Protein AF-A0A6P6I5A4-F1 (afdb_monomer_lite)

pLDDT: mean 74.89, std 19.3, range [28.0, 97.75]

Organism: Puma concolor (NCBI:txid9696)

Foldseek 3Di:
DLCVVVVHDDDDDDQDADCPQLLNVQCVQCDPQASHDAPDPSLVVVQVCVADFAFQEKDFDPVVVVCVPVPDPVPQPDLFWDADWMWTAGSNRDTDIDGDAADDQPDDDDPPQDQSRDADGLLVLQLVCLVCNLLVVRHRPRHADYDDPCVRRYQVNYPDVVSNVPPDDDDDGHDDDDDDAQSSLVSLVVCLDPVNPQLVSSCVSCVVHPPPVSHDPVVSVVVNVVSVVVNVVLVVCCVVPNCPVSHHDDPDDDPDDDPPDDDDDD

Secondary structure (DSSP, 8-state):
-HHHHTT----SPPP---TT-HHHHHHHT-BTTBSS-TT-HHHHHHHHHHHHSPEEEEEE-HHHHTTTT---TTT---TT-----EEEEETTS-EEEE----S-TT-PPPTTS-TTTSPP-HHHHHHHHHHHHHTT---SPP-------HIIIIITT---HHHHHT---------------HHHHHHHHHTTSGGG-HHHHHHHHHTTSTT-S-S-HHHHHHHHHHHHHHHHHHHHHHHHH-HHHHS-PPP---------------

InterPro domains:
  IPR009581 FAM20, C-terminal [PF06702] (180-247)
  IPR024869 FAM20 [PTHR12450] (11-173)

Radius of gyration: 22.35 Å; chains: 1; bounding box: 65×40×61 Å

Sequence (266 aa):
MYQEQLNLTSLDAPLQLQLDASWIQFHLGISRHGLYPRSSPVVRQLLQDMRRSPTISADYSQDEKALLGACDCTQIVKPSGVHLKLVLRFSDFGKAMFKPMRQQRHEETPADFFYFIDFQRHNAEIAAFHLDRILDFRRVPPTVGRLVNVTKEILEVTKNEILQSVFFVSPGGVLAGAGIKKKTLSHLQLLAQGDYRLSDVMRESLLEDELSPVLTEPHLLALDRRLQIILQTVKGCVEAHGEQSVIASDPAGESAPDSGRANPTS

Structure (mmCIF, N/CA/C/O backbone):
data_AF-A0A6P6I5A4-F1
#
_entry.id   AF-A0A6P6I5A4-F1
#
loop_
_atom_site.group_PDB
_atom_site.id
_atom_site.type_symbol
_atom_site.label_atom_id
_atom_site.label_alt_id
_atom_site.label_comp_id
_atom_site.label_asym_id
_atom_site.label_entity_id
_atom_site.label_seq_id
_atom_site.pdbx_PDB_ins_code
_atom_site.Cartn_x
_atom_site.Cartn_y
_atom_site.Cartn_z
_atom_site.occupancy
_atom_site.B_iso_or_equiv
_atom_site.auth_seq_id
_atom_site.auth_comp_id
_atom_site.auth_asym_id
_atom_site.auth_atom_id
_atom_site.pdbx_PDB_model_num
ATOM 1 N N . MET A 1 1 ? 13.478 4.614 -31.633 1.00 63.84 1 MET A N 1
ATOM 2 C CA . MET A 1 1 ? 14.268 5.752 -31.115 1.00 63.84 1 MET A CA 1
ATOM 3 C C . MET A 1 1 ? 15.254 5.327 -30.025 1.00 63.84 1 MET A C 1
ATOM 5 O O . MET A 1 1 ? 16.385 5.027 -30.361 1.00 63.84 1 MET A O 1
ATOM 9 N N . TYR A 1 2 ? 14.874 5.239 -28.739 1.00 65.12 2 TYR A N 1
ATOM 10 C CA . TYR A 1 2 ? 15.861 5.051 -27.648 1.00 65.12 2 TYR A CA 1
ATOM 11 C C . TYR A 1 2 ? 16.710 3.766 -27.742 1.00 65.12 2 TYR A C 1
ATOM 13 O O . TYR A 1 2 ? 17.891 3.793 -27.422 1.00 65.12 2 TYR A O 1
ATOM 21 N N . GLN A 1 3 ? 16.140 2.651 -28.216 1.00 69.19 3 GLN A N 1
ATOM 22 C CA . GLN A 1 3 ? 16.918 1.431 -28.474 1.00 69.19 3 GLN A CA 1
ATOM 23 C C . GLN A 1 3 ? 17.957 1.644 -29.589 1.00 69.19 3 GLN A C 1
ATOM 25 O O . GLN A 1 3 ? 19.117 1.301 -29.385 1.00 69.19 3 GLN A O 1
ATOM 30 N N . GLU A 1 4 ? 17.598 2.307 -30.699 1.00 68.56 4 GLU A N 1
ATOM 31 C CA . GLU A 1 4 ? 18.564 2.676 -31.750 1.00 68.56 4 GLU A CA 1
ATOM 32 C C . GLU A 1 4 ? 19.681 3.589 -31.213 1.00 68.56 4 GLU A C 1
ATOM 34 O O . GLU A 1 4 ? 20.841 3.392 -31.553 1.00 68.56 4 GLU A O 1
ATOM 39 N N . GLN A 1 5 ? 19.359 4.546 -30.332 1.00 68.94 5 GLN A N 1
ATOM 40 C CA . GLN A 1 5 ? 20.348 5.451 -29.719 1.00 68.94 5 GLN A CA 1
ATOM 41 C C . GLN A 1 5 ? 21.377 4.719 -28.837 1.00 68.94 5 GLN A C 1
ATOM 43 O O . GLN A 1 5 ? 22.490 5.211 -28.674 1.00 68.94 5 GLN A O 1
ATOM 48 N N . LEU A 1 6 ? 21.027 3.543 -28.303 1.00 66.00 6 LEU A N 1
ATOM 49 C CA . LEU A 1 6 ? 21.925 2.659 -27.550 1.00 66.00 6 LEU A CA 1
ATOM 50 C C . LEU A 1 6 ? 22.474 1.484 -28.385 1.00 66.00 6 LEU A C 1
ATOM 52 O O . LEU A 1 6 ? 23.088 0.579 -27.826 1.00 66.00 6 LEU A O 1
ATOM 56 N N . ASN A 1 7 ? 22.257 1.469 -29.707 1.00 71.25 7 ASN A N 1
ATOM 57 C CA . ASN A 1 7 ? 22.580 0.350 -30.607 1.00 71.25 7 ASN A CA 1
ATOM 58 C C . ASN A 1 7 ? 21.957 -1.006 -30.192 1.00 71.25 7 ASN A C 1
ATOM 60 O O . ASN A 1 7 ? 22.473 -2.069 -30.538 1.00 71.25 7 ASN A O 1
ATOM 64 N N . LEU A 1 8 ? 20.837 -0.983 -29.462 1.00 69.62 8 LEU A N 1
ATOM 65 C CA . LEU A 1 8 ? 20.090 -2.173 -29.057 1.00 69.62 8 LEU A CA 1
ATOM 66 C C . LEU A 1 8 ? 19.112 -2.595 -30.159 1.00 69.62 8 LEU A C 1
ATOM 68 O O . LEU A 1 8 ? 18.253 -1.818 -30.578 1.00 69.62 8 LEU A O 1
ATOM 72 N N . THR A 1 9 ? 19.199 -3.852 -30.592 1.00 65.50 9 THR A N 1
ATOM 73 C CA . THR A 1 9 ? 18.262 -4.439 -31.556 1.00 65.50 9 THR A CA 1
ATOM 74 C C . THR A 1 9 ? 16.868 -4.554 -30.938 1.00 65.50 9 THR A C 1
ATOM 76 O O . THR A 1 9 ? 16.705 -5.163 -29.881 1.00 65.50 9 THR A O 1
ATOM 79 N N . SER A 1 10 ? 15.845 -4.007 -31.598 1.00 60.75 10 SER A N 1
ATOM 80 C CA . SER A 1 10 ? 14.457 -4.204 -31.170 1.00 60.75 10 SER A CA 1
ATOM 81 C C . SER A 1 10 ? 13.960 -5.566 -31.662 1.00 60.75 10 SER A C 1
ATOM 83 O O . SER A 1 10 ? 13.816 -5.768 -32.867 1.00 60.75 10 SER A O 1
ATOM 85 N N . LEU A 1 11 ? 13.781 -6.513 -30.736 1.00 66.12 11 LEU A N 1
ATOM 86 C CA . LEU A 1 11 ? 13.414 -7.908 -31.024 1.00 66.12 11 LEU A CA 1
ATOM 87 C C . LEU A 1 11 ? 11.944 -8.230 -30.707 1.00 66.12 11 LEU A C 1
ATOM 89 O O . LEU A 1 11 ? 11.388 -9.162 -31.285 1.00 66.12 11 LEU A O 1
ATOM 93 N N . ASP A 1 12 ? 11.320 -7.461 -29.814 1.00 73.25 12 ASP A N 1
ATOM 94 C CA . ASP A 1 12 ? 9.966 -7.710 -29.317 1.00 73.25 12 ASP A CA 1
ATOM 95 C C . ASP A 1 12 ? 8.894 -6.943 -30.105 1.00 73.25 12 ASP A C 1
ATOM 97 O O . ASP A 1 12 ? 9.114 -5.838 -30.608 1.00 73.25 12 ASP A O 1
ATOM 101 N N . ALA A 1 13 ? 7.689 -7.513 -30.169 1.00 75.06 13 ALA A N 1
ATOM 102 C CA . ALA A 1 13 ? 6.536 -6.848 -30.767 1.00 75.06 13 ALA A CA 1
ATOM 103 C C . ALA A 1 13 ? 6.089 -5.622 -29.932 1.00 75.06 13 ALA A C 1
ATOM 105 O O . ALA A 1 13 ? 6.179 -5.652 -28.701 1.00 75.06 13 ALA A O 1
ATOM 106 N N . PRO A 1 14 ? 5.547 -4.554 -30.555 1.00 79.31 14 PRO A N 1
ATOM 107 C CA . PRO A 1 14 ? 5.033 -3.399 -29.823 1.00 79.31 14 PRO A CA 1
ATOM 108 C C . PRO A 1 14 ? 3.932 -3.784 -28.825 1.00 79.31 14 PRO A C 1
ATOM 110 O O . PRO A 1 14 ? 2.894 -4.325 -29.208 1.00 79.31 14 PRO A O 1
ATOM 113 N N . LEU A 1 15 ? 4.149 -3.463 -27.546 1.00 82.38 15 LEU A N 1
ATOM 114 C CA . LEU A 1 15 ? 3.174 -3.684 -26.476 1.00 82.38 15 LEU A CA 1
ATOM 115 C C . LEU A 1 15 ? 1.862 -2.931 -26.763 1.00 82.38 15 LEU A C 1
ATOM 117 O O . LEU A 1 15 ? 1.874 -1.754 -27.127 1.00 82.38 15 LEU A O 1
ATOM 121 N N . GLN A 1 16 ? 0.729 -3.604 -26.556 1.00 85.38 16 GLN A N 1
ATOM 122 C CA . GLN A 1 16 ? -0.616 -3.057 -26.761 1.00 85.38 16 GLN A CA 1
ATOM 123 C C . GLN A 1 16 ? -1.349 -2.882 -25.428 1.00 85.38 16 GLN A C 1
ATOM 125 O O . GLN A 1 16 ? -1.242 -3.729 -24.542 1.00 85.38 16 GLN A O 1
ATOM 130 N N . LEU A 1 17 ? -2.110 -1.794 -25.294 1.00 88.25 17 LEU A N 1
ATOM 131 C CA . LEU A 1 17 ? -2.913 -1.512 -24.104 1.00 88.25 17 LEU A CA 1
ATOM 132 C C . LEU A 1 17 ? -4.142 -2.433 -24.057 1.00 88.25 17 LEU A C 1
ATOM 134 O O . LEU A 1 17 ? -5.051 -2.286 -24.870 1.00 88.25 17 LEU A O 1
ATOM 138 N N . GLN A 1 18 ? -4.177 -3.345 -23.086 1.00 90.31 18 GLN A N 1
ATOM 139 C CA . GLN A 1 18 ? -5.307 -4.247 -22.850 1.00 90.31 18 GLN A CA 1
ATOM 140 C C . GLN A 1 18 ? -6.273 -3.614 -21.838 1.00 90.31 18 GLN A C 1
ATOM 142 O O . GLN A 1 18 ? -5.858 -3.252 -20.740 1.00 90.31 18 GLN A O 1
ATOM 147 N N . LEU A 1 19 ? -7.546 -3.427 -22.208 1.00 91.50 19 LEU A N 1
ATOM 148 C CA . LEU A 1 19 ? -8.531 -2.690 -21.391 1.00 91.50 19 LEU A CA 1
ATOM 149 C C . LEU A 1 19 ? -9.022 -3.465 -20.154 1.00 91.50 19 LEU A C 1
ATOM 151 O O . LEU A 1 19 ? -9.541 -2.869 -19.211 1.00 91.50 19 LEU A O 1
ATOM 155 N N . ASP A 1 20 ? -8.851 -4.781 -20.148 1.00 92.94 20 ASP A N 1
ATOM 156 C CA . ASP A 1 20 ? -9.123 -5.698 -19.040 1.00 92.94 20 ASP A CA 1
ATOM 157 C C . ASP A 1 20 ? -7.977 -5.775 -18.011 1.00 92.94 20 ASP A C 1
ATOM 159 O O . ASP A 1 20 ? -8.159 -6.374 -16.950 1.00 92.94 20 ASP A O 1
ATOM 163 N N . ALA A 1 21 ? -6.835 -5.118 -18.265 1.00 95.75 21 ALA A N 1
ATOM 164 C CA . ALA A 1 21 ? -5.710 -5.057 -17.332 1.00 95.75 21 ALA A CA 1
ATOM 165 C C . ALA A 1 21 ? -6.150 -4.578 -15.935 1.00 95.75 21 ALA A C 1
ATOM 167 O O . ALA A 1 21 ? -6.875 -3.587 -15.780 1.00 95.75 21 ALA A O 1
ATOM 168 N N . SER A 1 22 ? -5.685 -5.271 -14.893 1.00 96.94 22 SER A N 1
ATOM 169 C CA . SER A 1 22 ? -6.210 -5.129 -13.528 1.00 96.94 22 SER A CA 1
ATOM 170 C C . SER A 1 22 ? -6.053 -3.722 -12.944 1.00 96.94 22 SER A C 1
ATOM 172 O O . SER A 1 22 ? -6.908 -3.285 -12.173 1.00 96.94 22 SER A O 1
ATOM 174 N N . TRP A 1 23 ? -5.024 -2.970 -13.348 1.00 97.38 23 TRP A N 1
ATOM 175 C CA . TRP A 1 23 ? -4.833 -1.575 -12.939 1.00 97.38 23 TRP A CA 1
ATOM 176 C C . TRP A 1 23 ? -5.860 -0.619 -13.572 1.00 97.38 23 TRP A C 1
ATOM 178 O O . TRP A 1 23 ? -6.271 0.347 -12.927 1.00 97.38 23 TRP A O 1
ATOM 188 N N . ILE A 1 24 ? -6.326 -0.898 -14.796 1.00 97.19 24 ILE A N 1
ATOM 189 C CA . ILE A 1 24 ? -7.400 -0.138 -15.456 1.00 97.19 24 ILE A CA 1
ATOM 190 C C . ILE A 1 24 ? -8.723 -0.442 -14.759 1.00 97.19 24 ILE A C 1
ATOM 192 O O . ILE A 1 24 ? -9.433 0.476 -14.354 1.00 97.19 24 ILE A O 1
ATOM 196 N N . GLN A 1 25 ? -9.017 -1.725 -14.546 1.00 97.44 25 GLN A N 1
ATOM 197 C CA . GLN A 1 25 ? -10.220 -2.170 -13.841 1.00 97.44 25 GLN A CA 1
ATOM 198 C C . GLN A 1 25 ? -10.263 -1.650 -12.392 1.00 97.44 25 GLN A C 1
ATOM 200 O O . GLN A 1 25 ? -11.325 -1.280 -11.894 1.00 97.44 25 GLN A O 1
ATOM 205 N N . PHE A 1 26 ? -9.107 -1.536 -11.727 1.00 97.75 26 PHE A N 1
ATOM 206 C CA . PHE A 1 26 ? -8.981 -0.869 -10.431 1.00 97.75 26 PHE A CA 1
ATOM 207 C C . PHE A 1 26 ? -9.318 0.624 -10.519 1.00 97.75 26 PHE A C 1
ATOM 209 O O . PHE A 1 26 ? -10.166 1.081 -9.758 1.00 97.75 26 PHE A O 1
ATOM 216 N N . HIS A 1 27 ? -8.729 1.374 -11.460 1.00 97.56 27 HIS A N 1
ATOM 217 C CA . HIS A 1 27 ? -9.036 2.800 -11.636 1.00 97.56 27 HIS A CA 1
ATOM 218 C C . HIS A 1 27 ? -10.519 3.057 -11.951 1.00 97.56 27 HIS A C 1
ATOM 220 O O . HIS A 1 27 ? -11.104 3.979 -11.387 1.00 97.56 27 HIS A O 1
ATOM 226 N N . LEU A 1 28 ? -11.138 2.230 -12.800 1.00 96.62 28 LEU A N 1
ATOM 227 C CA . LEU A 1 28 ? -12.570 2.303 -13.119 1.00 96.62 28 LEU A CA 1
ATOM 228 C C . LEU A 1 28 ? -13.468 1.952 -11.915 1.00 96.62 28 LEU A C 1
ATOM 230 O O . LEU A 1 28 ? -14.612 2.396 -11.856 1.00 96.62 28 LEU A O 1
ATOM 234 N N . GLY A 1 29 ? -12.956 1.185 -10.947 1.00 95.31 29 GLY A N 1
ATOM 235 C CA . GLY A 1 29 ? -13.648 0.822 -9.707 1.00 95.31 29 GLY A CA 1
ATOM 236 C C . GLY A 1 29 ? -13.544 1.844 -8.564 1.00 95.31 29 GLY A C 1
ATOM 237 O O . GLY A 1 29 ? -14.185 1.647 -7.525 1.00 95.31 29 GLY A O 1
ATOM 238 N N . ILE A 1 30 ? -12.763 2.922 -8.716 1.00 97.25 30 ILE A N 1
ATOM 239 C CA . ILE A 1 30 ? -12.641 3.981 -7.701 1.00 97.25 30 ILE A CA 1
ATOM 240 C C . ILE A 1 30 ? -13.967 4.747 -7.599 1.00 97.25 30 ILE A C 1
ATOM 242 O O . ILE A 1 30 ? -14.534 5.183 -8.598 1.00 97.25 30 ILE A O 1
ATOM 246 N N . SER A 1 31 ? -14.469 4.951 -6.378 1.00 95.69 31 SER A N 1
ATOM 247 C CA . SER A 1 31 ? -15.765 5.604 -6.153 1.00 95.69 31 SER A CA 1
ATOM 248 C C . SER A 1 31 ? -15.786 6.475 -4.894 1.00 95.69 31 SER A C 1
ATOM 250 O O . SER A 1 31 ? -14.885 6.424 -4.056 1.00 95.69 31 SER A O 1
ATOM 252 N N . ARG A 1 32 ? -16.889 7.211 -4.685 1.00 93.81 32 ARG A N 1
ATOM 253 C CA . ARG A 1 32 ? -17.155 7.970 -3.442 1.00 93.81 32 ARG A CA 1
ATOM 254 C C . ARG A 1 32 ? -17.123 7.115 -2.158 1.00 93.81 32 ARG A C 1
ATOM 256 O O . ARG A 1 32 ? -17.109 7.672 -1.065 1.00 93.81 32 ARG A O 1
ATOM 263 N N . HIS A 1 33 ? -17.132 5.783 -2.277 1.00 88.56 33 HIS A N 1
ATOM 264 C CA . HIS A 1 33 ? -17.157 4.825 -1.166 1.00 88.56 33 HIS A CA 1
ATOM 265 C C . HIS A 1 33 ? -15.785 4.186 -0.853 1.00 88.56 33 HIS A C 1
ATOM 267 O O . HIS A 1 33 ? -15.705 3.332 0.036 1.00 88.56 33 HIS A O 1
ATOM 273 N N . GLY A 1 34 ? -14.721 4.565 -1.571 1.00 92.62 34 GLY A N 1
ATOM 274 C CA . GLY A 1 34 ? -13.354 4.061 -1.385 1.00 92.62 34 GLY A CA 1
ATOM 275 C C . GLY A 1 34 ? -12.623 3.803 -2.706 1.00 92.62 34 GLY A C 1
ATOM 276 O O . GLY A 1 34 ? -13.221 3.854 -3.782 1.00 92.62 34 GLY A O 1
ATOM 277 N N . LEU A 1 35 ? -11.329 3.484 -2.613 1.00 96.44 35 LEU A N 1
ATOM 278 C CA . LEU A 1 35 ? -10.496 3.124 -3.769 1.00 96.44 35 LEU A CA 1
ATOM 279 C C . LEU A 1 35 ? -10.899 1.783 -4.398 1.00 96.44 35 LEU A C 1
ATOM 281 O O . LEU A 1 35 ? -10.617 1.543 -5.564 1.00 96.44 35 LEU A O 1
ATOM 285 N N . TYR A 1 36 ? -11.527 0.896 -3.626 1.00 97.06 36 TYR A N 1
ATOM 286 C CA . TYR A 1 36 ? -11.975 -0.416 -4.083 1.00 97.06 36 TYR A CA 1
ATOM 287 C C . TYR A 1 36 ? -13.195 -0.901 -3.277 1.00 97.06 36 TYR A C 1
ATOM 289 O O . TYR A 1 36 ? -13.386 -0.474 -2.131 1.00 97.06 36 TYR A O 1
ATOM 297 N N . PRO A 1 37 ? -14.035 -1.795 -3.836 1.00 94.44 37 PRO A N 1
ATOM 298 C CA . PRO A 1 37 ? -15.116 -2.441 -3.096 1.00 94.44 37 PRO A CA 1
ATOM 299 C C . PRO A 1 37 ? -14.592 -3.550 -2.167 1.00 94.44 37 PRO A C 1
ATOM 301 O O . PRO A 1 37 ? -13.518 -4.120 -2.378 1.00 94.44 37 PRO A O 1
ATOM 304 N N . ARG A 1 38 ? -15.366 -3.879 -1.125 1.00 92.44 38 ARG A N 1
ATOM 305 C CA . ARG A 1 38 ? -15.047 -4.971 -0.189 1.00 92.44 38 ARG A CA 1
ATOM 306 C C . ARG A 1 38 ? -14.972 -6.309 -0.938 1.00 92.44 38 ARG A C 1
ATOM 308 O O . ARG A 1 38 ? -15.808 -6.578 -1.794 1.00 92.44 38 ARG A O 1
ATOM 315 N N . SER A 1 39 ? -13.975 -7.134 -0.611 1.00 91.81 39 SER A N 1
ATOM 316 C CA . SER A 1 39 ? -13.728 -8.450 -1.234 1.00 91.81 39 SER A CA 1
ATOM 317 C C . SER A 1 39 ? -13.508 -8.432 -2.761 1.00 91.81 39 SER A C 1
ATOM 319 O O . SER A 1 39 ? -13.739 -9.441 -3.426 1.00 91.81 39 SER A O 1
ATOM 321 N N . SER A 1 40 ? -13.045 -7.306 -3.322 1.00 95.56 40 SER A N 1
ATOM 322 C CA . SER A 1 40 ? -12.834 -7.131 -4.768 1.00 95.56 40 SER A CA 1
ATOM 323 C C . SER A 1 40 ? -11.911 -8.197 -5.393 1.00 95.56 40 SER A C 1
ATOM 325 O O . SER A 1 40 ? -10.743 -8.290 -4.998 1.00 95.56 40 SER A O 1
ATOM 327 N N . PRO A 1 41 ? -12.361 -8.950 -6.421 1.00 96.50 41 PRO A N 1
ATOM 328 C CA . PRO A 1 41 ? -11.488 -9.855 -7.167 1.00 96.50 41 PRO A CA 1
ATOM 329 C C . PRO A 1 41 ? -10.452 -9.091 -8.005 1.00 96.50 41 PRO A C 1
ATOM 331 O O . PRO A 1 41 ? -9.331 -9.568 -8.149 1.00 96.50 41 PRO A O 1
ATOM 334 N N . VAL A 1 42 ? -10.780 -7.879 -8.474 1.00 97.12 42 VAL A N 1
ATOM 335 C CA . VAL A 1 42 ? -9.861 -7.009 -9.231 1.00 97.12 42 VAL A CA 1
ATOM 336 C C . VAL A 1 42 ? -8.649 -6.621 -8.384 1.00 97.12 42 VAL A C 1
ATOM 338 O O . VAL A 1 42 ? -7.527 -6.648 -8.875 1.00 97.12 42 VAL A O 1
ATOM 341 N N . VAL A 1 43 ? -8.845 -6.336 -7.090 1.00 97.06 43 VAL A N 1
ATOM 342 C CA . VAL A 1 43 ? -7.727 -6.060 -6.169 1.00 97.06 43 VAL A CA 1
ATOM 343 C C . VAL A 1 43 ? -6.870 -7.307 -5.955 1.00 97.06 43 VAL A C 1
ATOM 345 O O . VAL A 1 43 ? -5.649 -7.196 -5.940 1.00 97.06 43 VAL A O 1
ATOM 348 N N . ARG A 1 44 ? -7.475 -8.500 -5.845 1.00 96.19 44 ARG A N 1
ATOM 349 C CA . ARG A 1 44 ? -6.711 -9.756 -5.750 1.00 96.19 44 ARG A CA 1
ATOM 350 C C . ARG A 1 44 ? -5.848 -9.981 -6.996 1.00 96.19 44 ARG A C 1
ATOM 352 O O . ARG A 1 44 ? -4.691 -10.360 -6.848 1.00 96.19 44 ARG A O 1
ATOM 359 N N . GLN A 1 45 ? -6.386 -9.716 -8.188 1.00 97.31 45 GLN A N 1
ATOM 360 C CA . GLN A 1 45 ? -5.636 -9.824 -9.440 1.00 97.31 45 GLN A CA 1
ATOM 361 C C . GLN A 1 45 ? -4.503 -8.789 -9.502 1.00 97.31 45 GLN A C 1
ATOM 363 O O . GLN A 1 45 ? -3.352 -9.165 -9.686 1.00 97.31 45 GLN A O 1
ATOM 368 N N . LEU A 1 46 ? -4.788 -7.515 -9.214 1.00 97.69 46 LEU A N 1
ATOM 369 C CA . LEU A 1 46 ? -3.789 -6.441 -9.218 1.00 97.69 46 LEU A CA 1
ATOM 370 C C . LEU A 1 46 ? -2.617 -6.707 -8.256 1.00 97.69 46 LEU A C 1
ATOM 372 O O . LEU A 1 46 ? -1.472 -6.417 -8.591 1.00 97.69 46 LEU A O 1
ATOM 376 N N . LEU A 1 47 ? -2.865 -7.302 -7.084 1.00 97.12 47 LEU A N 1
ATOM 377 C CA . LEU A 1 47 ? -1.797 -7.719 -6.164 1.00 97.12 47 LEU A CA 1
ATOM 378 C C . LEU A 1 47 ? -0.921 -8.843 -6.749 1.00 97.12 47 LEU A C 1
ATOM 380 O O . LEU A 1 47 ? 0.290 -8.840 -6.537 1.00 97.12 47 LEU A O 1
ATOM 384 N N . GLN A 1 48 ? -1.501 -9.787 -7.499 1.00 96.44 48 GLN A N 1
ATOM 385 C CA . GLN A 1 48 ? -0.741 -10.840 -8.187 1.00 96.44 48 GLN A CA 1
ATOM 386 C C . GLN A 1 48 ? 0.053 -10.286 -9.377 1.00 96.44 48 GLN A C 1
ATOM 388 O O . GLN A 1 48 ? 1.211 -10.664 -9.559 1.00 96.44 48 GLN A O 1
ATOM 393 N N . ASP A 1 49 ? -0.530 -9.361 -10.138 1.00 96.44 49 ASP A N 1
ATOM 394 C CA . ASP A 1 49 ? 0.105 -8.737 -11.299 1.00 96.44 49 ASP A CA 1
ATOM 395 C C . ASP A 1 49 ? 1.268 -7.836 -10.859 1.00 96.44 49 ASP A C 1
ATOM 397 O O . ASP A 1 49 ? 2.386 -7.994 -11.339 1.00 96.44 49 ASP A O 1
ATOM 401 N N . MET A 1 50 ? 1.081 -6.972 -9.853 1.00 96.25 50 MET A N 1
ATOM 402 C CA . MET A 1 50 ? 2.181 -6.167 -9.293 1.00 96.25 50 MET A CA 1
ATOM 403 C C . MET A 1 50 ? 3.316 -7.022 -8.712 1.00 96.25 50 MET A C 1
ATOM 405 O O . MET A 1 50 ? 4.467 -6.581 -8.710 1.00 96.25 50 MET A O 1
ATOM 409 N N . ARG A 1 51 ? 3.026 -8.245 -8.246 1.00 93.38 51 ARG A N 1
ATOM 410 C CA . ARG A 1 51 ? 4.033 -9.202 -7.763 1.00 93.38 51 ARG A CA 1
ATOM 411 C C . ARG A 1 51 ? 4.790 -9.892 -8.907 1.00 93.38 51 ARG A C 1
ATOM 413 O O . ARG A 1 51 ? 5.982 -10.132 -8.765 1.00 93.38 51 ARG A O 1
ATOM 420 N N . ARG A 1 52 ? 4.129 -10.199 -10.032 1.00 93.31 52 ARG A N 1
ATOM 421 C CA . ARG A 1 52 ? 4.658 -11.092 -11.089 1.00 93.31 52 ARG A CA 1
ATOM 422 C C . ARG A 1 52 ? 4.999 -10.425 -12.423 1.00 93.31 52 ARG A C 1
ATOM 424 O O . ARG A 1 52 ? 5.882 -10.917 -13.119 1.00 93.31 52 ARG A O 1
ATOM 431 N N . SER A 1 53 ? 4.312 -9.354 -12.811 1.00 94.19 53 SER A N 1
ATOM 432 C CA . SER A 1 53 ? 4.462 -8.737 -14.134 1.00 94.19 53 SER A CA 1
ATOM 433 C C . SER A 1 53 ? 5.871 -8.155 -14.314 1.00 94.19 53 SER A C 1
ATOM 435 O O . SER A 1 53 ? 6.324 -7.408 -13.436 1.00 94.19 53 SER A O 1
ATOM 437 N N . PRO A 1 54 ? 6.588 -8.460 -15.413 1.00 93.31 54 PRO A N 1
ATOM 438 C CA . PRO A 1 54 ? 7.924 -7.925 -15.665 1.00 93.31 54 PRO A CA 1
ATOM 439 C C . PRO A 1 54 ? 7.954 -6.396 -15.693 1.00 93.31 54 PRO A C 1
ATOM 441 O O . PRO A 1 54 ? 7.075 -5.755 -16.276 1.00 93.31 54 PRO A O 1
ATOM 444 N N . THR A 1 55 ? 8.987 -5.809 -15.092 1.00 92.12 55 THR A N 1
ATOM 445 C CA . THR A 1 55 ? 9.240 -4.365 -15.169 1.00 92.12 55 THR A CA 1
ATOM 446 C C . THR A 1 55 ? 9.889 -4.036 -16.514 1.00 92.12 55 THR A C 1
ATOM 448 O O . THR A 1 55 ? 10.917 -4.610 -16.853 1.00 92.12 55 THR A O 1
ATOM 451 N N . ILE A 1 56 ? 9.304 -3.111 -17.279 1.00 92.38 56 ILE A N 1
ATOM 452 C CA . ILE A 1 56 ? 9.785 -2.683 -18.611 1.00 92.38 56 ILE A CA 1
ATOM 453 C C . ILE A 1 56 ? 10.423 -1.287 -18.604 1.00 92.38 56 ILE A C 1
ATOM 455 O O . ILE A 1 56 ? 10.930 -0.816 -19.623 1.00 92.38 56 ILE A O 1
ATOM 459 N N . SER A 1 57 ? 10.314 -0.567 -17.486 1.00 91.75 57 SER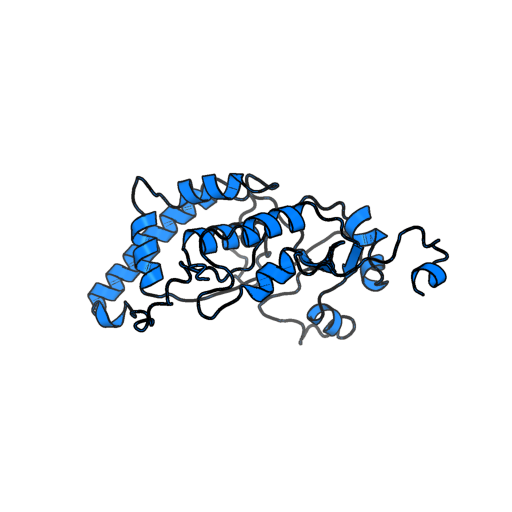 A N 1
ATOM 460 C CA . SER A 1 57 ? 10.893 0.762 -17.299 1.00 91.75 57 SER A CA 1
ATOM 461 C C . SER A 1 57 ? 10.872 1.140 -15.820 1.00 91.75 57 SER A C 1
ATOM 463 O O . SER A 1 57 ? 9.846 0.985 -15.161 1.00 91.75 57 SER A O 1
ATOM 465 N N . ALA A 1 58 ? 11.981 1.691 -15.328 1.00 83.44 58 ALA A N 1
ATOM 466 C CA . ALA A 1 58 ? 12.083 2.296 -14.002 1.00 83.44 58 ALA A CA 1
ATOM 467 C C . ALA A 1 58 ? 12.559 3.752 -14.105 1.00 83.44 58 ALA A C 1
ATOM 469 O O . ALA A 1 58 ? 13.353 4.094 -14.989 1.00 83.44 58 ALA A O 1
ATOM 470 N N . ASP A 1 59 ? 12.064 4.618 -13.223 1.00 84.38 59 ASP A N 1
ATOM 471 C CA . ASP A 1 59 ? 12.371 6.051 -13.221 1.00 84.38 59 ASP A CA 1
ATOM 472 C C . ASP A 1 59 ? 12.114 6.679 -11.836 1.00 84.38 59 ASP A C 1
ATOM 474 O O . ASP A 1 59 ? 11.407 6.103 -11.007 1.00 84.38 59 ASP A O 1
ATOM 478 N N . TYR A 1 60 ? 12.642 7.878 -11.594 1.00 72.25 60 TYR A N 1
ATOM 479 C CA . TYR A 1 60 ? 12.295 8.682 -10.416 1.00 72.25 60 TYR A CA 1
ATOM 480 C C . TYR A 1 60 ? 10.846 9.179 -10.469 1.00 72.25 60 TYR A C 1
ATOM 482 O O . TYR A 1 60 ? 10.283 9.406 -11.547 1.00 72.25 60 TYR A O 1
ATOM 490 N N . SER A 1 61 ? 10.255 9.440 -9.302 1.00 73.75 61 SER A N 1
ATOM 491 C CA . SER A 1 61 ? 8.976 10.146 -9.218 1.00 73.75 61 SER A CA 1
ATOM 492 C C . SER A 1 61 ? 9.107 11.613 -9.652 1.00 73.75 61 SER A C 1
ATOM 494 O O . SER A 1 61 ? 10.168 12.231 -9.549 1.00 73.75 61 SER A O 1
ATOM 496 N N . GLN A 1 62 ? 8.017 12.199 -10.155 1.00 73.62 62 GLN A N 1
ATOM 497 C CA . GLN A 1 62 ? 8.049 13.549 -10.729 1.00 73.62 62 GLN A CA 1
ATOM 498 C C . GLN A 1 62 ? 8.445 14.629 -9.702 1.00 73.62 62 GLN A C 1
ATOM 500 O O . GLN A 1 62 ? 9.052 15.630 -10.077 1.00 73.62 62 GLN A O 1
ATOM 505 N N . ASP A 1 63 ? 8.147 14.423 -8.415 1.00 67.00 63 ASP A N 1
ATOM 506 C CA . ASP A 1 63 ? 8.525 15.342 -7.339 1.00 67.00 63 ASP A CA 1
ATOM 507 C C . ASP A 1 63 ? 9.961 15.143 -6.820 1.00 67.00 63 ASP A C 1
ATOM 509 O O . ASP A 1 63 ? 10.496 16.066 -6.215 1.00 67.00 63 ASP A O 1
ATOM 513 N N . GLU A 1 64 ? 10.611 14.004 -7.093 1.00 63.88 64 GLU A N 1
ATOM 514 C CA . GLU A 1 64 ? 12.074 13.870 -6.962 1.00 63.88 64 GLU A CA 1
ATOM 515 C C . GLU A 1 64 ? 12.780 14.551 -8.137 1.00 63.88 64 GLU A C 1
ATOM 517 O O . GLU A 1 64 ? 13.741 15.288 -7.934 1.00 63.88 64 GLU A O 1
ATOM 522 N N . LYS A 1 65 ? 12.276 14.379 -9.369 1.00 66.88 65 LYS A N 1
ATOM 523 C CA . LYS A 1 65 ? 12.845 15.028 -10.564 1.00 66.88 65 LYS A CA 1
ATOM 524 C C . LYS A 1 65 ? 12.861 16.552 -10.468 1.00 66.88 65 LYS A C 1
ATOM 526 O O . LYS A 1 65 ? 13.805 17.170 -10.940 1.00 66.88 65 LYS A O 1
ATOM 531 N N . ALA A 1 66 ? 11.861 17.147 -9.817 1.00 61.97 66 ALA A N 1
ATOM 532 C CA . ALA A 1 66 ? 11.821 18.581 -9.532 1.00 61.97 66 ALA A CA 1
ATOM 533 C C . ALA A 1 66 ? 12.904 19.060 -8.536 1.00 61.97 66 ALA A C 1
ATOM 535 O O . ALA A 1 66 ? 13.129 20.261 -8.423 1.00 61.97 66 ALA A O 1
ATOM 536 N N . LEU A 1 67 ? 13.567 18.144 -7.819 1.00 59.44 67 LEU A N 1
ATOM 537 C CA . LEU A 1 67 ? 14.647 18.427 -6.863 1.00 59.44 67 LEU A CA 1
ATOM 538 C C . LEU A 1 67 ? 16.045 18.106 -7.430 1.00 59.44 67 LEU A C 1
ATOM 540 O O . LEU A 1 67 ? 17.042 18.587 -6.892 1.00 59.44 67 LEU A O 1
ATOM 544 N N . LEU A 1 68 ? 16.139 17.336 -8.524 1.00 55.28 68 LEU A N 1
ATOM 545 C CA . LEU A 1 68 ? 17.397 16.980 -9.199 1.00 55.28 68 LEU A CA 1
ATOM 546 C C . LEU A 1 68 ? 18.014 18.195 -9.921 1.00 55.28 68 LEU A C 1
ATOM 548 O O . LEU A 1 68 ? 17.892 18.358 -11.132 1.00 55.28 68 LEU A O 1
ATOM 552 N N . GLY A 1 69 ? 18.680 19.052 -9.147 1.00 50.25 69 GLY A N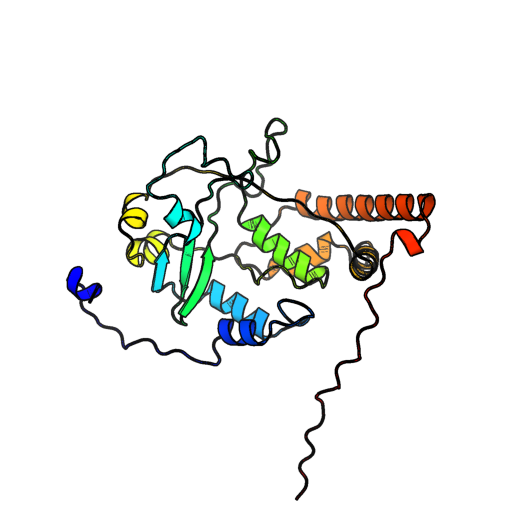 1
ATOM 553 C CA . GLY A 1 69 ? 19.391 20.251 -9.607 1.00 50.25 69 GLY A CA 1
ATOM 554 C C . GLY A 1 69 ? 19.322 21.410 -8.608 1.00 50.25 69 GLY A C 1
ATOM 555 O O . GLY A 1 69 ? 20.252 22.207 -8.518 1.00 50.25 69 GLY A O 1
ATOM 556 N N . ALA A 1 70 ? 18.265 21.468 -7.795 1.00 52.38 70 ALA A N 1
ATOM 557 C CA . ALA A 1 70 ? 18.065 22.488 -6.769 1.00 52.38 70 ALA A CA 1
ATOM 558 C C . ALA A 1 70 ? 18.588 22.006 -5.405 1.00 52.38 70 ALA A C 1
ATOM 560 O O . ALA A 1 70 ? 17.806 21.791 -4.484 1.00 52.38 70 ALA A O 1
ATOM 561 N N . CYS A 1 71 ? 19.908 21.819 -5.274 1.00 48.22 71 CYS A N 1
ATOM 562 C CA . CYS A 1 71 ? 20.554 21.324 -4.045 1.00 48.22 71 CYS A CA 1
ATOM 563 C C . CYS A 1 71 ? 20.639 22.392 -2.926 1.00 48.22 71 CYS A C 1
ATOM 565 O O . CYS A 1 71 ? 21.690 22.623 -2.332 1.00 48.22 71 CYS A O 1
ATOM 567 N N . ASP A 1 72 ? 19.526 23.079 -2.663 1.00 52.84 72 ASP A N 1
ATOM 568 C CA . ASP A 1 72 ? 19.381 24.038 -1.572 1.00 52.84 72 ASP A CA 1
ATOM 569 C C . ASP A 1 72 ? 18.860 23.323 -0.318 1.00 52.84 72 ASP A C 1
ATOM 571 O O . ASP A 1 72 ? 17.661 23.074 -0.149 1.00 52.84 72 ASP A O 1
ATOM 575 N N . CYS A 1 73 ? 19.780 23.011 0.593 1.00 51.34 73 CYS A N 1
ATOM 576 C CA . CYS A 1 73 ? 19.477 22.365 1.867 1.00 51.34 73 CYS A CA 1
ATOM 577 C C . CYS A 1 73 ? 18.533 23.179 2.773 1.00 51.34 73 CYS A C 1
ATOM 579 O O . CYS A 1 73 ? 18.004 22.613 3.726 1.00 51.34 73 CYS A O 1
ATOM 581 N N . THR A 1 74 ? 18.285 24.467 2.494 1.00 51.66 74 THR A N 1
ATOM 582 C CA . THR A 1 74 ? 17.283 25.271 3.218 1.00 51.66 74 THR A CA 1
ATOM 583 C C . THR A 1 74 ? 15.856 25.041 2.706 1.00 51.66 74 THR A C 1
ATOM 585 O O . THR A 1 74 ? 14.905 25.192 3.469 1.00 51.66 74 THR A O 1
ATOM 588 N N . GLN A 1 75 ? 15.695 24.597 1.452 1.00 47.81 75 GLN A N 1
ATOM 589 C CA . GLN A 1 75 ? 14.397 24.295 0.8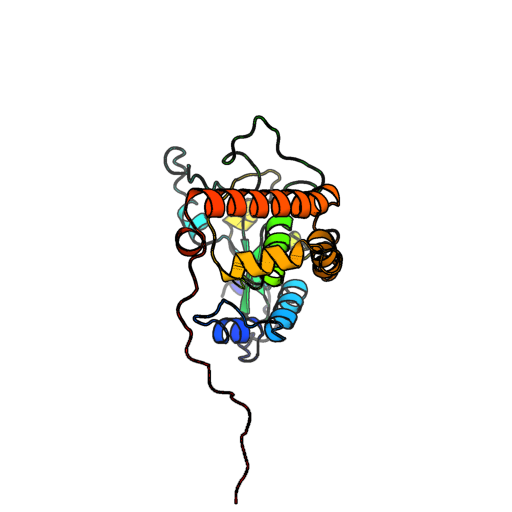30 1.00 47.81 75 GLN A CA 1
ATOM 590 C C . GLN A 1 75 ? 14.068 22.791 0.804 1.00 47.81 75 GLN A C 1
ATOM 592 O O . GLN A 1 75 ? 12.896 22.416 0.783 1.00 47.81 75 GLN A O 1
ATOM 597 N N . ILE A 1 76 ? 15.075 21.909 0.850 1.00 48.53 76 ILE A N 1
ATOM 598 C CA . ILE A 1 76 ? 14.884 20.443 0.807 1.00 48.53 76 ILE A CA 1
ATOM 599 C C . ILE A 1 76 ? 14.339 19.862 2.138 1.00 48.53 76 ILE A C 1
ATOM 601 O O . ILE A 1 76 ? 13.978 18.685 2.200 1.00 48.53 76 ILE A O 1
ATOM 605 N N . VAL A 1 77 ? 14.159 20.667 3.194 1.00 42.88 77 VAL A N 1
ATOM 606 C CA . VAL A 1 77 ? 13.560 20.220 4.472 1.00 42.88 77 VAL A CA 1
ATOM 607 C C . VAL A 1 77 ? 12.027 20.100 4.386 1.00 42.88 77 VAL A C 1
ATOM 609 O O . VAL A 1 77 ? 11.276 20.729 5.131 1.00 42.88 77 VAL A O 1
ATOM 612 N N . LYS A 1 78 ? 11.530 19.229 3.498 1.00 45.62 78 LYS A N 1
ATOM 613 C CA . LYS A 1 78 ? 10.181 18.668 3.659 1.00 45.62 78 LYS A CA 1
ATOM 614 C C . LYS A 1 78 ? 10.168 17.869 4.973 1.00 45.62 78 LYS A C 1
ATOM 616 O O . LYS A 1 78 ? 11.013 16.986 5.122 1.00 45.62 78 LYS A O 1
ATOM 621 N N . PRO A 1 79 ? 9.192 18.060 5.883 1.00 42.03 79 PRO A N 1
ATOM 622 C CA . PRO A 1 79 ? 9.077 17.250 7.105 1.00 42.03 79 PRO A CA 1
ATOM 623 C C . PRO A 1 79 ? 8.722 15.774 6.826 1.00 42.03 79 PRO A C 1
ATOM 625 O O . PRO A 1 79 ? 8.656 14.971 7.752 1.00 42.03 79 PRO A O 1
ATOM 628 N N . SER A 1 80 ? 8.488 15.429 5.553 1.00 44.12 80 SER A N 1
ATOM 629 C CA . SER A 1 80 ? 8.322 14.075 5.018 1.00 44.12 80 SER A CA 1
ATOM 630 C C . SER A 1 80 ? 9.565 13.512 4.287 1.00 44.12 80 SER A C 1
ATOM 632 O O . SER A 1 80 ? 9.471 12.448 3.673 1.00 44.12 80 SER A O 1
ATOM 634 N N . GLY A 1 81 ? 10.723 14.185 4.392 1.00 47.41 81 GLY A N 1
ATOM 635 C CA . GLY A 1 81 ? 12.059 13.646 4.109 1.00 47.41 81 GLY A CA 1
ATOM 636 C C . GLY A 1 81 ? 12.373 13.276 2.651 1.00 47.41 81 GLY A C 1
ATOM 637 O O . GLY A 1 81 ? 11.503 13.164 1.789 1.00 47.41 81 GLY A O 1
ATOM 638 N N . VAL A 1 82 ? 13.660 13.046 2.360 1.00 53.53 82 VAL A N 1
ATOM 639 C CA . VAL A 1 82 ? 14.098 12.511 1.059 1.00 53.53 82 VAL A CA 1
ATOM 640 C C . VAL A 1 82 ? 14.235 10.990 1.153 1.00 53.53 82 VAL A C 1
ATOM 642 O O . VAL A 1 82 ? 15.163 10.437 1.752 1.00 53.53 82 VAL A O 1
ATOM 645 N N . HIS A 1 83 ? 13.282 10.287 0.549 1.00 62.41 83 HIS A N 1
ATOM 646 C CA . HIS A 1 83 ? 13.335 8.842 0.361 1.00 62.41 83 HIS A CA 1
ATOM 647 C C . HIS A 1 83 ? 13.608 8.523 -1.090 1.00 62.41 83 HIS A C 1
ATOM 649 O O . HIS A 1 83 ? 12.930 9.071 -1.949 1.00 62.41 83 HIS A O 1
ATOM 655 N N . LEU A 1 84 ? 14.495 7.557 -1.332 1.00 66.19 84 LEU A N 1
ATOM 656 C CA . LEU A 1 84 ? 14.526 6.874 -2.614 1.00 66.19 84 LEU A CA 1
ATOM 657 C C . LEU A 1 84 ? 13.212 6.105 -2.774 1.00 66.19 84 LEU A C 1
ATOM 659 O O . LEU A 1 84 ? 12.940 5.170 -2.016 1.00 66.19 84 LEU A O 1
ATOM 663 N N . LYS A 1 85 ? 12.424 6.512 -3.759 1.00 73.62 85 LYS A N 1
ATOM 664 C CA . LYS A 1 85 ? 11.226 5.829 -4.247 1.00 73.62 85 LYS A CA 1
ATOM 665 C C . LYS A 1 85 ? 11.329 5.788 -5.770 1.00 73.62 85 LYS A C 1
ATOM 667 O O . LYS A 1 85 ? 11.904 6.685 -6.373 1.00 73.62 85 LYS A O 1
ATOM 672 N N . LEU A 1 86 ? 10.819 4.744 -6.409 1.00 79.44 86 LEU A N 1
ATOM 673 C CA . LEU A 1 86 ? 10.922 4.600 -7.864 1.00 79.44 86 LEU A CA 1
ATOM 674 C C . LEU A 1 86 ? 9.561 4.292 -8.467 1.00 79.44 86 LEU A C 1
ATOM 676 O O . LEU A 1 86 ? 8.783 3.516 -7.918 1.00 79.44 86 LEU A O 1
ATOM 680 N N . VAL A 1 87 ? 9.278 4.887 -9.621 1.00 89.00 87 VAL A N 1
ATOM 681 C CA . VAL A 1 87 ? 8.110 4.549 -10.428 1.00 89.00 87 VAL A CA 1
ATOM 682 C C . VAL A 1 87 ? 8.515 3.415 -11.358 1.00 89.00 87 VAL A C 1
ATOM 684 O O . VAL A 1 87 ? 9.202 3.633 -12.357 1.00 89.00 87 VAL A O 1
ATOM 687 N N . LEU A 1 88 ? 8.091 2.199 -11.019 1.00 90.88 88 LEU A N 1
ATOM 688 C CA . LEU A 1 88 ? 8.219 1.042 -11.901 1.00 90.88 88 LEU A CA 1
ATOM 689 C C . LEU A 1 88 ? 7.017 1.012 -12.848 1.00 90.88 88 LEU A C 1
ATOM 691 O O . LEU A 1 88 ? 5.888 1.278 -12.429 1.00 90.88 88 LEU A O 1
ATOM 695 N N . ARG A 1 89 ? 7.256 0.687 -14.118 1.00 94.19 89 ARG A N 1
ATOM 696 C CA . ARG A 1 89 ? 6.232 0.408 -15.130 1.00 94.19 89 ARG A CA 1
ATOM 697 C C . ARG A 1 89 ? 6.335 -1.051 -15.556 1.00 94.19 89 ARG A C 1
ATOM 699 O O . ARG A 1 89 ? 7.418 -1.495 -15.937 1.00 94.19 89 ARG A O 1
ATOM 706 N N . PHE A 1 90 ? 5.213 -1.757 -15.552 1.00 94.88 90 PHE A N 1
ATOM 707 C CA . PHE A 1 90 ? 5.121 -3.162 -15.938 1.00 94.88 90 PHE A CA 1
ATOM 708 C C . PHE A 1 90 ? 4.735 -3.346 -17.414 1.00 94.88 90 PHE A C 1
ATOM 710 O O . PHE A 1 90 ? 4.364 -2.392 -18.104 1.00 94.88 90 PHE A O 1
ATOM 717 N N . SER A 1 91 ? 4.834 -4.584 -17.904 1.00 92.94 91 SER A N 1
ATOM 718 C CA . SER A 1 91 ? 4.521 -4.987 -19.285 1.00 92.94 91 SER A CA 1
ATOM 719 C C . SER A 1 91 ? 3.087 -4.684 -19.746 1.00 92.94 91 SER A C 1
ATOM 721 O O . SER A 1 91 ? 2.856 -4.534 -20.940 1.00 92.94 91 SER A O 1
ATOM 723 N N . ASP A 1 92 ? 2.137 -4.550 -18.819 1.00 92.69 92 ASP A N 1
ATOM 724 C CA . ASP A 1 92 ? 0.735 -4.165 -19.058 1.00 92.69 92 ASP A CA 1
ATOM 725 C C . ASP A 1 92 ? 0.509 -2.634 -19.053 1.00 92.69 92 ASP A C 1
ATOM 727 O O . ASP A 1 92 ? -0.626 -2.161 -18.972 1.00 92.69 92 ASP A O 1
ATOM 731 N N . PHE A 1 93 ? 1.596 -1.851 -19.097 1.00 94.31 93 PHE A N 1
ATOM 732 C CA . PHE A 1 93 ? 1.663 -0.397 -18.890 1.00 94.31 93 PHE A CA 1
ATOM 733 C C . PHE A 1 93 ? 1.266 0.107 -17.491 1.00 94.31 93 PHE A C 1
ATOM 735 O O . PHE A 1 93 ? 1.353 1.318 -17.244 1.00 94.31 93 PHE A O 1
ATOM 742 N N . GLY A 1 94 ? 0.905 -0.784 -16.565 1.00 93.88 94 GLY A N 1
ATOM 743 C CA . GLY A 1 94 ? 0.636 -0.459 -15.171 1.00 93.88 94 GLY A CA 1
ATOM 744 C C . GLY A 1 94 ? 1.854 0.172 -14.501 1.00 93.88 94 GLY A C 1
ATOM 745 O O . GLY A 1 94 ? 2.996 -0.043 -14.913 1.00 93.88 94 GLY A O 1
ATOM 746 N N . LYS A 1 95 ? 1.625 0.992 -13.471 1.00 95.38 95 LYS A N 1
ATOM 747 C CA . LYS A 1 95 ? 2.696 1.672 -12.727 1.00 95.38 95 LYS A CA 1
ATOM 748 C C . LYS A 1 95 ? 2.516 1.498 -11.227 1.00 95.38 95 LYS A C 1
ATOM 750 O O . LYS A 1 95 ? 1.429 1.756 -10.718 1.00 95.38 95 LYS A O 1
ATOM 755 N N . ALA A 1 96 ? 3.598 1.169 -10.530 1.00 95.12 96 ALA A N 1
ATOM 756 C CA . ALA A 1 96 ? 3.641 1.079 -9.073 1.00 95.12 96 ALA A CA 1
ATOM 757 C C . ALA A 1 96 ? 4.735 1.983 -8.488 1.00 95.12 96 ALA A C 1
ATOM 759 O O . ALA A 1 96 ? 5.735 2.286 -9.142 1.00 95.12 96 ALA A O 1
ATOM 760 N N . MET A 1 97 ? 4.541 2.399 -7.234 1.00 92.19 97 MET A N 1
ATOM 761 C CA . MET A 1 97 ? 5.554 3.103 -6.451 1.00 92.19 97 MET A CA 1
ATOM 762 C C . MET A 1 97 ? 6.354 2.083 -5.637 1.00 92.19 97 MET A C 1
ATOM 764 O O . MET A 1 97 ? 5.860 1.539 -4.653 1.00 92.19 97 MET A O 1
ATOM 768 N N . PHE A 1 98 ? 7.592 1.829 -6.041 1.00 87.00 98 PHE A N 1
ATOM 769 C CA . PHE A 1 98 ? 8.516 0.953 -5.334 1.00 87.00 98 PHE A CA 1
ATOM 770 C C . PHE A 1 98 ? 9.231 1.719 -4.216 1.00 87.00 98 PHE A C 1
ATOM 772 O O . PHE A 1 98 ? 9.893 2.728 -4.469 1.00 87.00 98 PHE A O 1
ATOM 779 N N . LYS A 1 99 ? 9.120 1.218 -2.980 1.00 84.38 99 LYS A N 1
ATOM 780 C CA . LYS A 1 99 ? 9.914 1.666 -1.827 1.00 84.38 99 LYS A CA 1
ATOM 781 C C . LYS A 1 99 ? 10.852 0.523 -1.405 1.00 84.38 99 LYS A C 1
ATOM 783 O O . LYS A 1 99 ? 10.348 -0.505 -0.951 1.00 84.38 99 LYS A O 1
ATOM 788 N N . PRO A 1 100 ? 12.183 0.658 -1.549 1.00 82.50 100 PRO A N 1
ATOM 789 C CA . PRO A 1 100 ? 13.119 -0.401 -1.187 1.00 82.50 100 PRO A CA 1
ATOM 790 C C . PRO A 1 100 ? 13.164 -0.639 0.329 1.00 82.50 100 PRO A C 1
ATOM 792 O O . PRO A 1 100 ? 12.891 0.251 1.138 1.00 82.50 100 PRO A O 1
ATOM 795 N N . MET A 1 101 ? 13.569 -1.847 0.723 1.00 81.19 101 MET A N 1
ATOM 796 C CA . MET A 1 101 ? 13.897 -2.161 2.114 1.00 81.19 101 MET A CA 1
ATOM 797 C C . MET A 1 101 ? 15.113 -1.337 2.569 1.00 81.19 101 MET A C 1
ATOM 799 O O . MET A 1 101 ? 16.127 -1.290 1.877 1.00 81.19 101 MET A O 1
ATOM 803 N N . ARG A 1 102 ? 15.002 -0.682 3.732 1.00 71.94 102 ARG A N 1
ATOM 804 C CA . ARG A 1 102 ? 16.060 0.156 4.335 1.00 71.94 102 ARG A CA 1
ATOM 805 C C . ARG A 1 102 ? 16.513 -0.294 5.729 1.00 71.94 102 ARG A C 1
ATOM 807 O O . ARG A 1 102 ? 17.572 0.132 6.164 1.00 71.94 102 ARG A O 1
ATOM 814 N N . GLN A 1 103 ? 15.723 -1.133 6.396 1.00 76.88 103 GLN A N 1
ATOM 815 C CA . GLN A 1 103 ? 15.963 -1.659 7.744 1.00 76.88 103 GLN A CA 1
ATOM 816 C C . GLN A 1 103 ? 15.426 -3.089 7.846 1.00 76.88 103 GLN A C 1
ATOM 818 O O . GLN A 1 103 ? 14.467 -3.443 7.150 1.00 76.88 103 GLN A O 1
ATOM 823 N N . GLN A 1 104 ? 16.005 -3.889 8.738 1.00 79.12 104 GLN A N 1
ATOM 824 C CA . GLN A 1 104 ? 15.519 -5.210 9.120 1.00 79.12 104 GLN A CA 1
ATOM 825 C C . GLN A 1 104 ? 14.186 -5.135 9.878 1.00 79.12 104 GLN A C 1
ATOM 827 O O . GLN A 1 104 ? 13.855 -4.150 10.536 1.00 79.12 104 GLN A O 1
ATOM 832 N N . ARG A 1 105 ? 13.412 -6.228 9.838 1.00 85.19 105 ARG A N 1
ATOM 833 C CA . ARG A 1 105 ? 12.073 -6.302 10.465 1.00 85.19 105 ARG A CA 1
ATOM 834 C C . ARG A 1 105 ? 12.081 -6.208 11.997 1.00 85.19 105 ARG A C 1
ATOM 836 O O . ARG A 1 105 ? 11.029 -5.987 12.589 1.00 85.19 105 ARG A O 1
ATOM 843 N N . HIS A 1 106 ? 13.239 -6.425 12.620 1.00 80.56 106 HIS A N 1
ATOM 844 C CA . HIS A 1 106 ? 13.444 -6.382 14.069 1.00 80.56 106 HIS A CA 1
ATOM 845 C C . HIS A 1 106 ? 14.139 -5.096 14.548 1.00 80.56 106 HIS A C 1
ATOM 847 O O . HIS A 1 106 ? 14.297 -4.920 15.750 1.00 80.56 106 HIS A O 1
ATOM 853 N N . GLU A 1 107 ? 14.577 -4.214 13.642 1.00 80.56 107 GLU A N 1
ATOM 854 C CA . GLU A 1 107 ? 15.136 -2.917 14.029 1.00 80.56 107 GLU A CA 1
ATOM 855 C C . GLU A 1 107 ? 14.013 -2.001 14.515 1.00 80.56 107 GLU A C 1
ATOM 857 O O . GLU A 1 107 ? 13.164 -1.572 13.728 1.00 80.56 107 GLU A O 1
ATOM 862 N N . GLU A 1 108 ? 14.017 -1.663 15.798 1.00 80.81 108 GLU A N 1
ATOM 863 C CA . GLU A 1 108 ? 13.181 -0.592 16.335 1.00 80.81 108 GLU A CA 1
ATOM 864 C C . GLU A 1 108 ? 13.860 0.768 16.126 1.00 80.81 108 GLU A C 1
ATOM 866 O O . GLU A 1 108 ? 15.082 0.872 16.010 1.00 80.81 108 GLU A O 1
ATOM 871 N N . THR A 1 109 ? 13.055 1.819 16.012 1.00 76.12 109 THR A N 1
ATOM 872 C CA . THR A 1 109 ? 13.547 3.188 15.837 1.00 76.12 109 THR A CA 1
ATOM 873 C C . THR A 1 109 ? 14.117 3.698 17.167 1.00 76.12 109 THR A C 1
ATOM 875 O O . THR A 1 109 ? 13.423 3.577 18.180 1.00 76.12 109 THR A O 1
ATOM 878 N N . PRO A 1 110 ? 15.342 4.262 17.207 1.00 78.88 110 PRO A N 1
ATOM 879 C CA . PRO A 1 110 ? 15.939 4.756 18.447 1.00 78.88 110 PRO A CA 1
ATOM 880 C C . PRO A 1 110 ? 15.074 5.822 19.136 1.00 78.88 110 PRO A C 1
ATOM 882 O O . PRO A 1 110 ? 14.458 6.657 18.477 1.00 78.88 110 PRO A O 1
ATOM 885 N N . ALA A 1 111 ? 15.020 5.809 20.470 1.00 76.62 111 ALA A N 1
ATOM 886 C CA . ALA A 1 111 ? 14.136 6.693 21.243 1.00 76.62 111 ALA A CA 1
ATOM 887 C C . ALA A 1 111 ? 14.547 8.181 21.209 1.00 76.62 111 ALA A C 1
ATOM 889 O O . ALA A 1 111 ? 13.751 9.054 21.549 1.00 76.62 111 ALA A O 1
ATOM 890 N N . ASP A 1 112 ? 15.784 8.461 20.804 1.00 76.06 112 ASP A N 1
ATOM 891 C CA . ASP A 1 112 ? 16.361 9.782 20.552 1.00 76.06 112 ASP A CA 1
ATOM 892 C C . ASP A 1 112 ? 16.079 10.311 19.131 1.00 76.06 112 ASP A C 1
ATOM 894 O O . ASP A 1 112 ? 16.252 11.504 18.870 1.00 76.06 112 ASP A O 1
ATOM 898 N N . PHE A 1 113 ? 15.592 9.466 18.215 1.00 65.94 113 PHE A N 1
ATOM 899 C CA . PHE A 1 113 ? 15.182 9.904 16.883 1.00 65.94 113 PHE A CA 1
ATOM 900 C C . PHE A 1 113 ? 13.806 10.572 16.963 1.00 65.94 113 PHE A C 1
ATOM 902 O O . PHE A 1 113 ? 12.795 9.946 17.287 1.00 65.94 113 PHE A O 1
ATOM 909 N N . PHE A 1 114 ? 13.740 11.857 16.605 1.00 64.81 114 PHE A N 1
ATOM 910 C CA . PHE A 1 114 ? 12.460 12.538 16.413 1.00 64.81 114 PHE A CA 1
ATOM 911 C C . PHE A 1 114 ? 11.623 11.838 15.334 1.00 64.81 114 PHE A C 1
ATOM 913 O O . PHE A 1 114 ? 12.151 11.209 14.419 1.00 64.81 114 PHE A O 1
ATOM 920 N N . TYR A 1 115 ? 10.300 12.023 15.370 1.00 60.69 115 TYR A N 1
ATOM 921 C CA . TYR A 1 115 ? 9.387 11.416 14.392 1.00 60.69 115 TYR A CA 1
ATOM 922 C C . TYR A 1 115 ? 9.640 11.850 12.935 1.00 60.69 115 TYR A C 1
ATOM 924 O O . TYR A 1 115 ? 9.090 11.229 12.036 1.00 60.69 115 TYR A O 1
ATOM 932 N N . PHE A 1 116 ? 10.441 12.901 12.705 1.00 60.91 116 PHE A N 1
ATOM 933 C CA . PHE A 1 116 ? 10.932 13.355 11.396 1.00 60.91 116 PHE A CA 1
ATOM 934 C C . PHE A 1 116 ? 12.390 12.913 11.096 1.00 60.91 116 PHE A C 1
ATOM 936 O O . PHE A 1 116 ? 12.996 13.422 10.155 1.00 60.91 116 PHE A O 1
ATOM 943 N N . ILE A 1 117 ? 12.946 11.960 11.871 1.00 63.06 117 ILE A N 1
ATOM 944 C CA . ILE A 1 117 ? 14.287 11.340 11.713 1.00 63.06 117 ILE A CA 1
ATOM 945 C C . ILE A 1 117 ? 14.232 9.784 11.473 1.00 63.06 117 ILE A C 1
ATOM 947 O O . ILE A 1 117 ? 15.202 9.202 11.000 1.00 63.06 117 ILE A O 1
ATOM 951 N N . ASP A 1 118 ? 13.082 9.110 11.659 1.00 64.12 118 ASP A N 1
ATOM 952 C CA . ASP A 1 118 ? 12.817 7.659 11.420 1.00 64.12 118 ASP A CA 1
ATOM 953 C C . ASP A 1 118 ? 12.616 7.172 9.952 1.00 64.12 118 ASP A C 1
ATOM 955 O O . ASP A 1 118 ? 11.880 7.762 9.170 1.00 64.12 118 ASP A O 1
ATOM 959 N N . PHE A 1 119 ? 13.138 6.006 9.562 1.00 67.88 119 PHE A N 1
ATOM 960 C CA . PHE A 1 119 ? 13.025 5.527 8.174 1.00 67.88 119 PHE A CA 1
ATOM 961 C C . PHE A 1 119 ? 11.595 5.096 7.759 1.00 67.88 119 PHE A C 1
ATOM 963 O O . PHE A 1 119 ? 10.979 4.257 8.416 1.00 67.88 119 PHE A O 1
ATOM 970 N N . GLN A 1 120 ? 11.082 5.528 6.587 1.00 70.56 120 GLN A N 1
ATOM 971 C CA . GLN A 1 120 ? 9.932 4.813 5.973 1.00 70.56 120 GLN A CA 1
ATOM 972 C C . GLN A 1 120 ? 10.356 3.389 5.600 1.00 70.56 120 GLN A C 1
ATOM 974 O O . GLN A 1 120 ? 11.363 3.171 4.916 1.00 70.56 120 GLN A O 1
ATOM 979 N N . ARG A 1 121 ? 9.531 2.427 6.012 1.00 82.69 121 ARG A N 1
ATOM 980 C CA . ARG A 1 121 ? 9.780 0.989 5.924 1.00 82.69 121 ARG A CA 1
ATOM 981 C C . ARG A 1 121 ? 8.824 0.355 4.910 1.00 82.69 121 ARG A C 1
ATOM 983 O O . ARG A 1 121 ? 7.613 0.466 5.060 1.00 82.69 121 ARG A O 1
ATOM 990 N N . HIS A 1 122 ? 9.355 -0.358 3.914 1.00 85.12 122 HIS A N 1
ATOM 991 C CA . HIS A 1 122 ? 8.572 -1.081 2.892 1.00 85.12 122 HIS A CA 1
ATOM 992 C C . HIS A 1 122 ? 7.421 -1.933 3.479 1.00 85.12 122 HIS A C 1
ATOM 994 O O . HIS A 1 122 ? 6.293 -1.910 2.994 1.00 85.12 122 HIS A O 1
ATOM 1000 N N . ASN A 1 123 ? 7.688 -2.634 4.582 1.00 89.62 123 ASN A N 1
ATOM 1001 C CA . ASN A 1 123 ? 6.740 -3.486 5.287 1.00 89.62 123 ASN A CA 1
ATOM 1002 C C . ASN A 1 123 ? 5.670 -2.712 6.080 1.00 89.62 123 ASN A C 1
ATOM 1004 O O . ASN A 1 123 ? 4.638 -3.297 6.402 1.00 89.62 123 ASN A O 1
ATOM 1008 N N . ALA A 1 124 ? 5.856 -1.412 6.337 1.00 89.50 124 ALA A N 1
ATOM 1009 C CA . ALA A 1 124 ? 4.799 -0.558 6.878 1.00 89.50 124 ALA A CA 1
ATOM 1010 C C . ALA A 1 124 ? 3.729 -0.236 5.821 1.00 89.50 124 ALA A C 1
ATOM 1012 O O . ALA A 1 124 ? 2.553 -0.209 6.162 1.00 89.50 124 ALA A O 1
ATOM 1013 N N . GLU A 1 125 ? 4.098 -0.069 4.544 1.00 91.75 125 GLU A N 1
ATOM 1014 C CA . GLU A 1 125 ? 3.133 0.155 3.450 1.00 91.75 125 GLU A CA 1
ATOM 1015 C C . GLU A 1 125 ? 2.247 -1.083 3.231 1.00 91.75 125 GLU A C 1
ATOM 1017 O O . GLU A 1 125 ? 1.021 -0.979 3.181 1.00 91.75 125 GLU A O 1
ATOM 1022 N N . ILE A 1 126 ? 2.866 -2.272 3.176 1.00 94.38 126 ILE A N 1
ATOM 1023 C CA . ILE A 1 126 ? 2.162 -3.559 3.039 1.00 94.38 126 ILE A CA 1
ATOM 1024 C C . ILE A 1 126 ? 1.221 -3.763 4.238 1.00 94.38 126 ILE A C 1
ATOM 1026 O O . ILE A 1 126 ? 0.026 -4.002 4.065 1.00 94.38 126 ILE A O 1
ATOM 1030 N N . ALA A 1 127 ? 1.726 -3.595 5.466 1.00 92.88 127 ALA A N 1
ATOM 1031 C CA . ALA A 1 127 ? 0.907 -3.715 6.670 1.00 92.88 127 ALA A CA 1
ATOM 1032 C C . ALA A 1 127 ? -0.231 -2.680 6.728 1.00 92.88 127 ALA A C 1
ATOM 1034 O O . ALA A 1 127 ? -1.334 -3.024 7.148 1.00 92.88 127 ALA A O 1
ATOM 1035 N N . ALA A 1 128 ? -0.001 -1.440 6.280 1.00 93.12 128 ALA A N 1
ATOM 1036 C CA . ALA A 1 128 ? -1.024 -0.399 6.228 1.00 93.12 128 ALA A CA 1
ATOM 1037 C C . ALA A 1 128 ? -2.142 -0.734 5.232 1.00 93.12 128 ALA A C 1
ATOM 1039 O O . ALA A 1 128 ? -3.309 -0.533 5.562 1.00 93.12 128 ALA A O 1
ATOM 1040 N N . PHE A 1 129 ? -1.822 -1.294 4.060 1.00 96.56 129 PHE A N 1
ATOM 1041 C CA . PHE A 1 129 ? -2.833 -1.774 3.114 1.00 96.56 129 PHE A CA 1
ATOM 1042 C C . PHE A 1 129 ? -3.668 -2.923 3.701 1.00 96.56 129 PHE A C 1
ATOM 1044 O O . PHE A 1 129 ? -4.898 -2.867 3.669 1.00 96.56 129 PHE A O 1
ATOM 1051 N N . HIS A 1 130 ? -3.031 -3.934 4.303 1.00 96.06 130 HIS A N 1
ATOM 1052 C CA . HIS A 1 130 ? -3.760 -5.049 4.919 1.00 96.06 130 HIS A CA 1
ATOM 1053 C C . HIS A 1 130 ? -4.623 -4.590 6.109 1.00 96.06 130 HIS A C 1
ATOM 1055 O O . HIS A 1 130 ? -5.748 -5.069 6.257 1.00 96.06 130 HIS A O 1
ATOM 1061 N N . LEU A 1 131 ? -4.157 -3.619 6.901 1.00 93.94 131 LEU A N 1
ATOM 1062 C CA . LEU A 1 131 ? -4.907 -3.033 8.015 1.00 93.94 131 LEU A CA 1
ATOM 1063 C C . LEU A 1 131 ? -6.074 -2.140 7.544 1.00 93.94 131 LEU A C 1
ATOM 1065 O O . LEU A 1 131 ? -7.164 -2.231 8.096 1.00 93.94 131 LEU A O 1
ATOM 1069 N N . ASP A 1 132 ? -5.897 -1.329 6.497 1.00 95.06 132 ASP A N 1
ATOM 1070 C CA . ASP A 1 132 ? -6.960 -0.532 5.851 1.00 95.06 132 ASP A CA 1
ATOM 1071 C C . ASP A 1 132 ? -8.051 -1.412 5.211 1.00 95.06 132 ASP A C 1
ATOM 1073 O O . ASP A 1 132 ? -9.242 -1.074 5.263 1.00 95.06 132 ASP A O 1
ATOM 1077 N N . ARG A 1 133 ? -7.645 -2.569 4.668 1.00 93.75 133 ARG A N 1
ATOM 1078 C CA . ARG A 1 133 ? -8.521 -3.634 4.161 1.00 93.75 133 ARG A CA 1
ATOM 1079 C C . ARG A 1 133 ? -9.305 -4.296 5.300 1.00 93.75 133 ARG A C 1
ATOM 1081 O O . ARG A 1 133 ? -10.526 -4.395 5.202 1.00 93.75 133 ARG A O 1
ATOM 1088 N N . ILE A 1 134 ? -8.631 -4.688 6.387 1.00 93.06 134 ILE A N 1
ATOM 1089 C CA . ILE A 1 134 ? -9.244 -5.318 7.573 1.00 93.06 134 ILE A CA 1
ATOM 1090 C C . ILE A 1 134 ? -10.200 -4.364 8.293 1.00 93.06 134 ILE A C 1
ATOM 1092 O O . ILE A 1 134 ? -11.299 -4.769 8.642 1.00 93.06 134 ILE A O 1
ATOM 1096 N N . LEU A 1 135 ? -9.851 -3.084 8.441 1.00 90.81 135 LEU A N 1
ATOM 1097 C CA . LEU A 1 135 ? -10.718 -2.070 9.052 1.00 90.81 135 LEU A CA 1
ATOM 1098 C C . LEU A 1 135 ? -11.885 -1.627 8.139 1.00 90.81 135 LEU A C 1
ATOM 1100 O O . LEU A 1 135 ? -12.713 -0.805 8.543 1.00 90.81 135 LEU A O 1
ATOM 1104 N N . ASP A 1 136 ? -12.000 -2.183 6.927 1.00 92.94 136 ASP A N 1
ATOM 1105 C CA . ASP A 1 136 ? -12.991 -1.842 5.894 1.00 92.94 136 ASP A CA 1
ATOM 1106 C C . ASP A 1 136 ? -13.062 -0.324 5.608 1.00 92.94 136 ASP A C 1
ATOM 1108 O O . ASP A 1 136 ? -14.137 0.265 5.416 1.00 92.94 136 ASP A O 1
ATOM 1112 N N . PHE A 1 137 ? -11.889 0.322 5.611 1.00 90.94 137 PHE A N 1
ATOM 1113 C CA . PHE A 1 137 ? -11.702 1.725 5.235 1.00 90.94 137 PHE A CA 1
ATOM 1114 C C . PHE A 1 137 ? -11.568 1.861 3.717 1.00 90.94 137 PHE A C 1
ATOM 1116 O O . PHE A 1 137 ? -12.272 2.684 3.125 1.00 90.94 137 PHE A O 1
ATOM 1123 N N . ARG A 1 138 ? -10.710 1.026 3.110 1.00 95.19 138 ARG A N 1
ATOM 1124 C CA . ARG A 1 138 ? -10.445 0.930 1.664 1.00 95.19 138 ARG A CA 1
ATOM 1125 C C . ARG A 1 138 ? -9.957 2.249 1.044 1.00 95.19 138 ARG A C 1
ATOM 1127 O O . ARG A 1 138 ? -10.499 2.723 0.041 1.00 95.19 138 ARG A O 1
ATOM 1134 N N . ARG A 1 139 ? -8.963 2.872 1.686 1.00 93.38 139 ARG A N 1
ATOM 1135 C CA . ARG A 1 139 ? -8.362 4.176 1.333 1.00 93.38 139 ARG A CA 1
ATOM 1136 C C . ARG A 1 139 ? -6.857 4.114 1.079 1.00 93.38 139 ARG A C 1
ATOM 1138 O O . ARG A 1 139 ? -6.325 5.060 0.507 1.00 93.38 139 ARG A O 1
ATOM 1145 N N . VAL A 1 140 ? -6.181 3.035 1.467 1.00 94.19 140 VAL A N 1
ATOM 1146 C CA . VAL A 1 140 ? -4.779 2.788 1.105 1.00 94.19 140 VAL A CA 1
ATOM 1147 C C . VAL A 1 140 ? -4.754 2.055 -0.244 1.00 94.19 140 VAL A C 1
ATOM 1149 O O . VAL A 1 140 ? -5.499 1.086 -0.405 1.00 94.19 140 VAL A O 1
ATOM 1152 N N . PRO A 1 141 ? -3.951 2.489 -1.236 1.00 96.38 141 PRO A N 1
ATOM 1153 C CA . PRO A 1 141 ? -3.827 1.775 -2.505 1.00 96.38 141 PRO A CA 1
ATOM 1154 C C . PRO A 1 141 ? -3.379 0.313 -2.313 1.00 96.38 141 PRO A C 1
ATOM 1156 O O . PRO A 1 141 ? -2.597 0.039 -1.396 1.00 96.38 141 PRO A O 1
ATOM 1159 N N . PRO A 1 142 ? -3.816 -0.623 -3.179 1.00 97.69 142 PRO A N 1
ATOM 1160 C CA . PRO A 1 142 ? -3.295 -1.987 -3.198 1.00 97.69 142 PRO A CA 1
ATOM 1161 C C . PRO A 1 142 ? -1.765 -1.996 -3.187 1.00 97.69 142 PRO A C 1
ATOM 1163 O O . PRO A 1 142 ? -1.129 -1.371 -4.032 1.00 97.69 142 PRO A O 1
ATOM 1166 N N . THR A 1 143 ? -1.188 -2.677 -2.200 1.00 96.81 143 THR A N 1
ATOM 1167 C CA . THR A 1 143 ? 0.257 -2.704 -1.948 1.00 96.81 143 THR A CA 1
ATOM 1168 C C . THR A 1 143 ? 0.685 -4.143 -1.697 1.00 96.81 143 THR A C 1
ATOM 1170 O O . THR A 1 143 ? 0.006 -4.863 -0.970 1.00 96.81 143 THR A O 1
ATOM 1173 N N . VAL A 1 144 ? 1.794 -4.568 -2.303 1.00 96.50 144 VAL A N 1
ATOM 1174 C CA . VAL A 1 144 ? 2.278 -5.953 -2.250 1.00 96.50 144 VAL A CA 1
ATOM 1175 C C . VAL A 1 144 ? 3.789 -5.986 -2.040 1.00 96.50 144 VAL A C 1
ATOM 1177 O O . VAL A 1 144 ? 4.504 -5.104 -2.521 1.00 96.50 144 VAL A O 1
ATOM 1180 N N . GLY A 1 145 ? 4.282 -6.999 -1.335 1.00 92.19 145 GLY A N 1
ATOM 1181 C CA . GLY A 1 145 ? 5.696 -7.334 -1.314 1.00 92.19 145 GLY A CA 1
ATOM 1182 C C . GLY A 1 145 ? 6.118 -8.075 -2.583 1.00 92.19 145 GLY A C 1
ATOM 1183 O O . GLY A 1 145 ? 5.362 -8.874 -3.140 1.00 92.19 145 GLY A O 1
ATOM 1184 N N . ARG A 1 146 ? 7.339 -7.785 -3.040 1.00 91.38 146 ARG A N 1
ATOM 1185 C CA . ARG A 1 146 ? 7.989 -8.399 -4.205 1.00 91.38 146 ARG A CA 1
ATOM 1186 C C . ARG A 1 146 ? 9.500 -8.365 -4.015 1.00 91.38 146 ARG A C 1
ATOM 1188 O O . ARG A 1 146 ? 10.050 -7.310 -3.688 1.00 91.38 146 ARG A O 1
ATOM 1195 N N . LEU A 1 147 ? 10.174 -9.481 -4.262 1.00 86.25 147 LEU A N 1
ATOM 1196 C CA . LEU A 1 147 ? 11.624 -9.513 -4.428 1.00 86.25 147 LEU A CA 1
ATOM 1197 C C . LEU A 1 147 ? 11.979 -9.020 -5.839 1.00 86.25 147 LEU A C 1
ATOM 1199 O O . LEU A 1 147 ? 11.743 -9.710 -6.825 1.00 86.25 147 LEU A O 1
ATOM 1203 N N . VAL A 1 148 ? 12.529 -7.807 -5.934 1.00 78.62 148 VAL A N 1
ATOM 1204 C CA . VAL A 1 148 ? 12.919 -7.176 -7.208 1.00 78.62 148 VAL A CA 1
ATOM 1205 C C . VAL A 1 148 ? 14.412 -7.386 -7.460 1.00 78.62 148 VAL A C 1
ATOM 1207 O O . VAL A 1 148 ? 15.247 -7.000 -6.638 1.00 78.62 148 VAL A O 1
ATOM 1210 N N . ASN A 1 149 ? 14.772 -7.948 -8.614 1.00 76.12 149 ASN A N 1
ATOM 1211 C CA . ASN A 1 149 ? 16.156 -8.003 -9.072 1.00 76.12 149 ASN A CA 1
ATOM 1212 C C . ASN A 1 149 ? 16.588 -6.604 -9.534 1.00 76.12 149 ASN A C 1
ATOM 1214 O O . ASN A 1 149 ? 16.346 -6.211 -10.670 1.00 76.12 149 ASN A O 1
ATOM 1218 N N . VAL A 1 150 ? 17.224 -5.846 -8.639 1.00 68.69 150 VAL A N 1
ATOM 1219 C CA . VAL A 1 150 ? 17.599 -4.438 -8.859 1.00 68.69 150 VAL A CA 1
ATOM 1220 C C . VAL A 1 150 ? 18.412 -4.226 -10.147 1.00 68.69 150 VAL A C 1
ATOM 1222 O O . VAL A 1 150 ? 18.212 -3.224 -10.831 1.00 68.69 150 VAL A O 1
ATOM 1225 N N . THR A 1 151 ? 19.271 -5.175 -10.530 1.00 62.78 151 THR A N 1
ATOM 1226 C CA . THR A 1 151 ? 20.012 -5.101 -11.796 1.00 62.78 151 THR A CA 1
ATOM 1227 C C . THR A 1 151 ? 19.061 -5.221 -12.990 1.00 62.78 151 THR A C 1
ATOM 1229 O O . THR A 1 151 ? 18.962 -4.294 -13.789 1.00 62.78 151 THR A O 1
ATOM 1232 N N . LYS A 1 152 ? 18.293 -6.313 -13.077 1.00 74.94 152 LYS A N 1
ATOM 1233 C CA . LYS A 1 152 ? 17.462 -6.628 -14.254 1.00 74.94 152 LYS A CA 1
ATOM 1234 C C . LYS A 1 152 ? 16.186 -5.801 -14.378 1.00 74.94 152 LYS A C 1
ATOM 1236 O O . LYS A 1 152 ? 15.737 -5.506 -15.476 1.00 74.94 152 LYS A O 1
ATOM 1241 N N . GLU A 1 153 ? 15.575 -5.450 -13.255 1.00 78.38 153 GLU A N 1
ATOM 1242 C CA . GLU A 1 153 ? 14.245 -4.834 -13.202 1.00 78.38 153 GLU A CA 1
ATOM 1243 C C . GLU A 1 153 ? 14.280 -3.335 -12.893 1.00 78.38 153 GLU A C 1
ATOM 1245 O O . GLU A 1 153 ? 13.233 -2.688 -12.901 1.00 78.38 153 GLU A O 1
ATOM 1250 N N . ILE A 1 154 ? 15.463 -2.767 -12.623 1.00 74.12 154 ILE A N 1
ATOM 1251 C CA . ILE A 1 154 ? 15.628 -1.324 -12.406 1.00 74.12 154 ILE A CA 1
ATOM 1252 C C . ILE A 1 154 ? 16.766 -0.771 -13.269 1.00 74.12 154 ILE A C 1
ATOM 1254 O O . ILE A 1 154 ? 16.498 0.089 -14.105 1.00 74.12 154 ILE A O 1
ATOM 1258 N N . LEU A 1 155 ? 18.003 -1.262 -13.119 1.00 67.12 155 LEU A N 1
ATOM 1259 C CA . LEU A 1 155 ? 19.172 -0.727 -13.838 1.00 67.12 155 LEU A CA 1
ATOM 1260 C C . LEU A 1 155 ? 19.133 -1.011 -15.353 1.00 67.12 155 LEU A C 1
ATOM 1262 O O . LEU A 1 155 ? 19.302 -0.090 -16.145 1.00 67.12 155 LEU A O 1
ATOM 1266 N N . GLU A 1 156 ? 18.856 -2.249 -15.768 1.00 76.69 156 GLU A N 1
ATOM 1267 C CA . GLU A 1 156 ? 18.814 -2.653 -17.188 1.00 76.69 156 GLU A CA 1
ATOM 1268 C C . GLU A 1 156 ? 17.618 -2.052 -17.959 1.00 76.69 156 GLU A C 1
ATOM 1270 O O . GLU A 1 156 ? 17.656 -1.953 -19.184 1.00 76.69 156 GLU A O 1
ATOM 1275 N N . VAL A 1 157 ? 16.561 -1.615 -17.258 1.00 82.50 157 VAL A N 1
ATOM 1276 C CA . VAL A 1 157 ? 15.317 -1.090 -17.866 1.00 82.50 157 VAL A CA 1
ATOM 1277 C C . VAL A 1 157 ? 15.099 0.410 -17.658 1.00 82.50 157 VAL A C 1
ATOM 1279 O O . VAL A 1 157 ? 14.183 0.992 -18.252 1.00 82.50 157 VAL A O 1
ATOM 1282 N N . THR A 1 158 ? 15.900 1.079 -16.825 1.00 75.06 158 THR A N 1
ATOM 1283 C CA . THR A 1 158 ? 15.826 2.538 -16.717 1.00 75.06 158 THR A CA 1
ATOM 1284 C C . THR A 1 158 ? 16.440 3.214 -17.942 1.00 75.06 158 THR A C 1
ATOM 1286 O O . THR A 1 158 ? 17.471 2.801 -18.468 1.00 75.06 158 THR A O 1
ATOM 1289 N N . LYS A 1 159 ? 15.794 4.296 -18.383 1.00 81.44 159 LYS A N 1
ATOM 1290 C CA . LYS A 1 159 ? 16.251 5.168 -19.479 1.00 81.44 159 LYS A CA 1
ATOM 1291 C C . LYS A 1 159 ? 16.787 6.507 -18.966 1.00 81.44 159 LYS A C 1
ATOM 1293 O O . LYS A 1 159 ? 16.979 7.437 -19.741 1.00 81.44 159 LYS A O 1
ATOM 1298 N N . ASN A 1 160 ? 16.933 6.628 -17.647 1.00 72.44 160 ASN A N 1
ATOM 1299 C CA . ASN A 1 160 ? 17.317 7.846 -16.956 1.00 72.44 160 ASN A CA 1
ATOM 1300 C C . ASN A 1 160 ? 18.779 7.724 -16.507 1.00 72.44 160 ASN A C 1
ATOM 1302 O O . ASN A 1 160 ? 19.083 6.998 -15.566 1.00 72.44 160 ASN A O 1
ATOM 1306 N N . GLU A 1 161 ? 19.670 8.453 -17.175 1.00 71.81 161 GLU A N 1
ATOM 1307 C CA . GLU A 1 161 ? 21.123 8.436 -16.940 1.00 71.81 161 GLU A CA 1
ATOM 1308 C C . GLU A 1 161 ? 21.506 8.857 -15.507 1.00 71.81 161 GLU A C 1
ATOM 1310 O O . GLU A 1 161 ? 22.490 8.365 -14.954 1.00 71.81 161 GLU A O 1
ATOM 1315 N N . ILE A 1 162 ? 20.692 9.695 -14.850 1.00 64.31 162 ILE A N 1
ATOM 1316 C CA . ILE A 1 162 ? 20.868 10.025 -13.428 1.00 64.31 162 ILE A CA 1
ATOM 1317 C C . ILE A 1 162 ? 20.556 8.790 -12.575 1.00 64.31 162 ILE A C 1
ATOM 1319 O O . ILE A 1 162 ? 21.347 8.425 -11.713 1.00 64.31 162 ILE A O 1
ATOM 1323 N N . LEU A 1 163 ? 19.450 8.086 -12.849 1.00 59.16 163 LEU A N 1
ATOM 1324 C CA . LEU A 1 163 ? 19.108 6.859 -12.119 1.00 59.16 163 LEU A CA 1
ATOM 1325 C C . LEU A 1 163 ? 20.135 5.734 -12.356 1.00 59.16 163 LEU A C 1
ATOM 1327 O O . LEU A 1 163 ? 20.420 4.977 -11.435 1.00 59.16 163 LEU A O 1
ATOM 1331 N N . GLN A 1 164 ? 20.732 5.650 -13.550 1.00 62.34 164 GLN A N 1
ATOM 1332 C CA . GLN A 1 164 ? 21.825 4.714 -13.854 1.00 62.34 164 GLN A CA 1
ATOM 1333 C C . GLN A 1 164 ? 23.114 5.050 -13.082 1.00 62.34 164 GLN A C 1
ATOM 1335 O O . GLN A 1 164 ? 23.799 4.147 -12.608 1.00 62.34 164 GLN A O 1
ATOM 1340 N N . SER A 1 165 ? 23.444 6.336 -12.931 1.00 46.81 165 SER A N 1
ATOM 1341 C CA . SER A 1 165 ? 24.696 6.782 -12.299 1.00 46.81 165 SER A CA 1
ATOM 1342 C C . SER A 1 165 ? 24.662 6.839 -10.765 1.00 46.81 165 SER A C 1
ATOM 1344 O O . SER A 1 165 ? 25.726 6.846 -10.147 1.00 46.81 165 SER A O 1
ATOM 1346 N N . VAL A 1 166 ? 23.487 6.806 -10.120 1.00 50.66 166 VAL A N 1
ATOM 1347 C CA . VAL A 1 166 ? 23.371 6.791 -8.642 1.00 50.66 166 VAL A CA 1
ATOM 1348 C C . VAL A 1 166 ? 23.372 5.394 -7.999 1.00 50.66 166 VAL A C 1
ATOM 1350 O O . VAL A 1 166 ? 23.011 5.261 -6.828 1.00 50.66 166 VAL A O 1
ATOM 1353 N N . PHE A 1 167 ? 23.753 4.333 -8.716 1.00 40.12 167 PHE A N 1
ATOM 1354 C CA . PHE A 1 167 ? 23.818 2.984 -8.137 1.00 40.12 167 PHE A CA 1
ATOM 1355 C C . PHE A 1 167 ? 25.027 2.804 -7.196 1.00 40.12 167 PHE A C 1
ATOM 1357 O O . PHE A 1 167 ? 26.049 2.216 -7.542 1.00 40.12 167 PHE A O 1
ATOM 1364 N N . PHE A 1 168 ? 24.867 3.304 -5.968 1.00 35.41 168 PHE A N 1
ATOM 1365 C CA . PHE A 1 168 ? 25.756 3.144 -4.813 1.00 35.41 168 PHE A CA 1
ATOM 1366 C C . PHE A 1 168 ? 24.935 2.938 -3.514 1.00 35.41 168 PHE A C 1
ATOM 1368 O O . PHE A 1 168 ? 23.706 2.915 -3.540 1.00 35.41 168 PHE A O 1
ATOM 1375 N N . VAL A 1 169 ? 25.590 2.726 -2.363 1.00 28.45 169 VAL A N 1
ATOM 1376 C CA . VAL A 1 169 ? 24.960 2.131 -1.158 1.00 28.45 169 VAL A CA 1
ATOM 1377 C C . VAL A 1 169 ? 24.835 3.120 0.027 1.00 28.45 169 VAL A C 1
ATOM 1379 O O . VAL A 1 169 ? 25.860 3.380 0.652 1.00 28.45 169 VAL A O 1
ATOM 1382 N N . SER A 1 170 ? 23.620 3.635 0.363 1.00 29.44 170 SER A N 1
ATOM 1383 C CA . SER A 1 170 ? 23.168 4.206 1.691 1.00 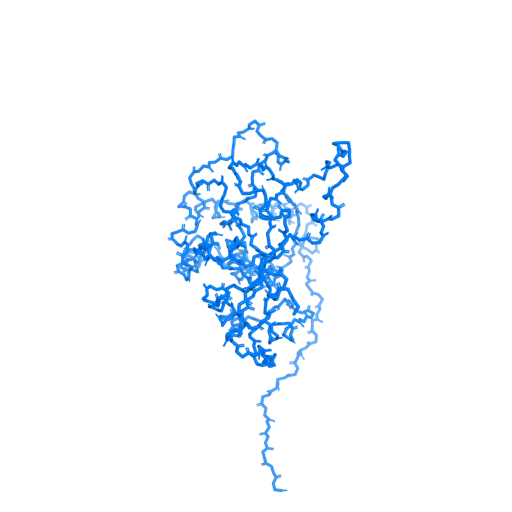29.44 170 SER A CA 1
ATOM 1384 C C . SER A 1 170 ? 21.717 4.846 1.702 1.00 29.44 170 SER A C 1
ATOM 1386 O O . SER A 1 170 ? 21.155 5.028 0.622 1.00 29.44 170 SER A O 1
ATOM 1388 N N . PRO A 1 171 ? 21.063 5.171 2.867 1.00 28.00 171 PRO A N 1
ATOM 1389 C CA . PRO A 1 171 ? 19.701 5.800 3.045 1.00 28.00 171 PRO A CA 1
ATOM 1390 C C . PRO A 1 171 ? 19.730 7.300 3.533 1.00 28.00 171 PRO A C 1
ATOM 1392 O O . PRO A 1 171 ? 20.814 7.863 3.514 1.00 28.00 171 PRO A O 1
ATOM 1395 N N . GLY A 1 172 ? 18.695 8.073 3.984 1.00 30.75 172 GLY A N 1
ATOM 1396 C CA . GLY A 1 172 ? 17.203 8.021 4.179 1.00 30.75 172 GLY A CA 1
ATOM 1397 C C . GLY A 1 172 ? 16.713 8.784 5.466 1.00 30.75 172 GLY A C 1
ATOM 1398 O O . GLY A 1 172 ? 17.564 8.993 6.314 1.00 30.75 172 GLY A O 1
ATOM 1399 N N . GLY A 1 173 ? 15.455 9.213 5.772 1.00 34.12 173 GLY A N 1
ATOM 1400 C CA . GLY A 1 173 ? 14.173 9.534 5.057 1.00 34.12 173 GLY A CA 1
ATOM 1401 C C . GLY A 1 173 ? 12.871 9.200 5.877 1.00 34.12 173 GLY A C 1
ATOM 1402 O O . GLY A 1 173 ? 12.758 8.027 6.211 1.00 34.12 173 GLY A O 1
ATOM 1403 N N . VAL A 1 174 ? 11.872 10.107 6.130 1.00 34.28 174 VAL A N 1
ATOM 1404 C CA . VAL A 1 174 ? 10.819 10.060 7.234 1.00 34.28 174 VAL A CA 1
ATOM 1405 C C . VAL A 1 174 ? 9.545 10.987 7.060 1.00 34.28 174 VAL A C 1
ATOM 1407 O O . VAL A 1 174 ? 9.829 12.028 6.509 1.00 34.28 174 VAL A O 1
ATOM 1410 N N . LEU A 1 175 ? 8.242 10.971 7.535 1.00 29.67 175 LEU A N 1
ATOM 1411 C CA . LEU A 1 175 ? 7.112 10.077 8.036 1.00 29.67 175 LEU A CA 1
ATOM 1412 C C . LEU A 1 175 ? 5.644 10.736 7.924 1.00 29.67 175 LEU A C 1
ATOM 1414 O O . LEU A 1 175 ? 5.378 11.316 6.873 1.00 29.67 175 LEU A O 1
ATOM 1418 N N . ALA A 1 176 ? 4.656 10.614 8.881 1.00 32.38 176 ALA A N 1
ATOM 1419 C CA . ALA A 1 176 ? 3.164 10.887 8.746 1.00 32.38 176 ALA A CA 1
ATOM 1420 C C . ALA A 1 176 ? 2.286 11.183 10.054 1.00 32.38 176 ALA A C 1
ATOM 1422 O O . ALA A 1 176 ? 2.807 11.034 11.154 1.00 32.38 176 ALA A O 1
ATOM 1423 N N . GLY A 1 177 ? 0.954 11.529 9.973 1.00 30.64 177 GLY A N 1
ATOM 1424 C CA . GLY A 1 177 ? -0.043 11.733 11.110 1.00 30.64 177 GLY A CA 1
ATOM 1425 C C . GLY A 1 177 ? -1.575 11.980 10.758 1.00 30.64 177 GLY A C 1
ATOM 1426 O O . GLY A 1 177 ? -1.832 12.414 9.638 1.00 30.64 177 GLY A O 1
ATOM 1427 N N . ALA A 1 178 ? -2.603 11.692 11.631 1.00 34.94 178 ALA A N 1
ATOM 1428 C CA . ALA A 1 178 ? -4.090 11.677 11.296 1.00 34.94 178 ALA A CA 1
ATOM 1429 C C . ALA A 1 178 ? -5.190 11.674 12.461 1.00 34.94 178 ALA A C 1
ATOM 1431 O O . ALA A 1 178 ? -4.856 11.973 13.603 1.00 34.94 178 ALA A O 1
ATOM 1432 N N . GLY A 1 179 ? -6.495 11.335 12.185 1.00 36.97 179 GLY A N 1
ATOM 1433 C CA . GLY A 1 179 ? -7.707 11.298 13.100 1.00 36.97 179 GLY A CA 1
ATOM 1434 C C . GLY A 1 179 ? -8.896 10.315 12.726 1.00 36.97 179 GLY A C 1
ATOM 1435 O O . GLY A 1 179 ? -8.733 9.545 11.783 1.00 36.97 179 GLY A O 1
ATOM 1436 N N . ILE A 1 180 ? -10.074 10.280 13.429 1.00 38.88 180 ILE A N 1
ATOM 1437 C CA . ILE A 1 180 ? -11.056 9.115 13.488 1.00 38.88 180 ILE A CA 1
ATOM 1438 C C . ILE A 1 180 ? -12.590 9.359 13.170 1.00 38.88 180 ILE A C 1
ATOM 1440 O O . ILE A 1 180 ? -13.002 10.498 12.977 1.00 38.88 180 ILE A O 1
ATOM 1444 N N . LYS A 1 181 ? -13.445 8.294 13.084 1.00 64.00 181 LYS A N 1
ATOM 1445 C CA . LYS A 1 181 ? -14.907 8.266 12.708 1.00 64.00 181 LYS A CA 1
ATOM 1446 C C . LYS A 1 181 ? -15.792 7.182 13.417 1.00 64.00 181 LYS A C 1
ATOM 1448 O O . LYS A 1 181 ? -15.249 6.238 13.984 1.00 64.00 181 LYS A O 1
ATOM 1453 N N . LYS A 1 182 ? -17.144 7.220 13.280 1.00 57.50 182 LYS A N 1
ATOM 1454 C CA . LYS A 1 182 ? -18.114 6.214 13.827 1.00 57.50 182 LYS A CA 1
ATOM 1455 C C . LYS A 1 182 ? -18.009 4.795 13.259 1.00 57.50 182 LYS A C 1
ATOM 1457 O O . LYS A 1 182 ? -17.783 3.876 14.037 1.00 57.50 182 LYS A O 1
ATOM 1462 N N . LYS A 1 183 ? -18.157 4.577 11.940 1.00 67.94 183 LYS A N 1
ATOM 1463 C CA . LYS A 1 183 ? -18.061 3.216 11.354 1.00 67.94 183 LYS A CA 1
ATOM 1464 C C . LYS A 1 183 ? -16.734 2.540 11.729 1.00 67.94 183 LYS A C 1
ATOM 1466 O O . LYS A 1 183 ? -16.694 1.352 12.034 1.00 67.94 183 LYS A O 1
ATOM 1471 N N . THR A 1 184 ? -15.660 3.331 11.751 1.00 62.97 184 THR A N 1
ATOM 1472 C CA . THR A 1 184 ? -14.339 2.927 12.239 1.00 62.97 184 THR A CA 1
ATOM 1473 C C . THR A 1 184 ? -14.400 2.387 13.670 1.00 62.97 184 THR A C 1
ATOM 1475 O O . THR A 1 184 ? -13.919 1.285 13.906 1.00 62.97 184 THR A O 1
ATOM 1478 N N . LEU A 1 185 ? -15.023 3.108 14.608 1.00 62.94 185 LEU A N 1
ATOM 1479 C CA . LEU A 1 185 ? -15.146 2.680 16.004 1.00 62.94 185 LEU A CA 1
ATOM 1480 C C . LEU A 1 185 ? -15.873 1.336 16.164 1.00 62.94 185 LEU A C 1
ATOM 1482 O O . LEU A 1 185 ? -15.368 0.463 16.864 1.00 62.94 185 LEU A O 1
ATOM 1486 N N . SER A 1 186 ? -17.006 1.137 15.485 1.00 71.19 186 SER A N 1
ATOM 1487 C CA . SER A 1 186 ? -17.738 -0.138 15.557 1.00 71.19 186 SER A CA 1
ATOM 1488 C C . SER A 1 186 ? -16.910 -1.317 15.036 1.00 71.19 186 SER A C 1
ATOM 1490 O O . SER A 1 186 ? -17.007 -2.420 15.567 1.00 71.19 186 SER A O 1
ATOM 1492 N N . HIS A 1 187 ? -16.050 -1.095 14.035 1.00 78.38 187 HIS A N 1
ATOM 1493 C CA . HIS A 1 187 ? -15.160 -2.144 13.539 1.00 78.38 187 HIS A CA 1
ATOM 1494 C C . HIS A 1 187 ? -13.997 -2.429 14.506 1.00 78.38 187 HIS A C 1
ATOM 1496 O O . HIS A 1 187 ? -13.658 -3.586 14.742 1.00 78.38 187 HIS A O 1
ATOM 1502 N N . LEU A 1 188 ? -13.438 -1.387 15.132 1.00 68.31 188 LEU A N 1
ATOM 1503 C CA . LEU A 1 188 ? -12.425 -1.517 16.187 1.00 68.31 188 LEU A CA 1
ATOM 1504 C C . LEU A 1 188 ? -12.961 -2.308 17.400 1.00 68.31 188 LEU A C 1
ATOM 1506 O O . LEU A 1 188 ? -12.225 -3.093 17.989 1.00 68.31 188 LEU A O 1
ATOM 1510 N N . GLN A 1 189 ? -14.245 -2.160 17.743 1.00 77.88 189 GLN A N 1
ATOM 1511 C CA . GLN A 1 189 ? -14.900 -2.938 18.806 1.00 77.88 189 GLN A CA 1
ATOM 1512 C C . GLN A 1 189 ? -15.079 -4.428 18.461 1.00 77.88 189 GLN A C 1
ATOM 1514 O O . GLN A 1 189 ? -15.047 -5.261 19.365 1.00 77.88 189 GLN A O 1
ATOM 1519 N N . LEU A 1 190 ? -15.256 -4.782 17.181 1.00 78.69 190 LEU A N 1
ATOM 1520 C CA . LEU A 1 190 ? -15.298 -6.182 16.735 1.00 78.69 190 LEU A CA 1
ATOM 1521 C C . LEU A 1 190 ? -13.908 -6.826 16.815 1.00 78.69 190 LEU A C 1
ATOM 1523 O O . LEU A 1 190 ? -13.750 -7.894 17.396 1.00 78.69 190 LEU A O 1
ATOM 1527 N N . LEU A 1 191 ? -12.888 -6.129 16.307 1.00 78.06 191 LEU A N 1
ATOM 1528 C CA . LEU A 1 191 ? -11.502 -6.612 16.228 1.00 78.06 191 LEU A CA 1
ATOM 1529 C C . LEU A 1 191 ? -10.793 -6.719 17.599 1.00 78.06 191 LEU A C 1
ATOM 1531 O O . LEU A 1 191 ? -9.644 -7.152 17.687 1.00 78.06 191 LEU A O 1
ATOM 1535 N N . ALA A 1 192 ? -11.475 -6.322 18.677 1.00 72.06 192 ALA A N 1
ATOM 1536 C CA . ALA A 1 192 ? -11.041 -6.480 20.064 1.00 72.06 192 ALA A CA 1
ATOM 1537 C C . ALA A 1 192 ? -11.601 -7.748 20.746 1.00 72.06 192 ALA A C 1
ATOM 1539 O O . ALA A 1 192 ? -11.247 -8.026 21.893 1.00 72.06 192 ALA A O 1
ATOM 1540 N N . GLN A 1 193 ? -12.485 -8.496 20.076 1.00 79.44 193 GLN A N 1
ATOM 1541 C CA . GLN A 1 193 ? -13.117 -9.713 20.597 1.00 79.44 193 GLN A CA 1
ATOM 1542 C C . GLN A 1 193 ? -12.219 -10.940 20.386 1.00 79.44 193 GLN A C 1
ATOM 1544 O O . GLN A 1 193 ? -11.341 -10.932 19.525 1.00 79.44 193 GLN A O 1
ATOM 1549 N N . GLY A 1 194 ? -12.436 -12.002 21.170 1.00 72.31 194 GLY A N 1
ATOM 1550 C CA . GLY A 1 194 ? -11.607 -13.215 21.121 1.00 72.31 194 GLY A CA 1
ATOM 1551 C C . GLY A 1 194 ? -11.581 -13.875 19.740 1.00 72.31 194 GLY A C 1
ATOM 1552 O O . GLY A 1 194 ? -10.506 -14.173 19.233 1.00 72.31 194 GLY A O 1
ATOM 1553 N N . ASP A 1 195 ? -12.750 -14.011 19.114 1.00 77.06 195 ASP A N 1
ATOM 1554 C CA . ASP A 1 195 ? -12.929 -14.738 17.849 1.00 77.06 195 ASP A CA 1
ATOM 1555 C C . ASP A 1 195 ? -12.458 -13.952 16.607 1.00 77.06 195 ASP A C 1
ATOM 1557 O O . ASP A 1 195 ? -12.376 -14.506 15.515 1.00 77.06 195 ASP A O 1
ATOM 1561 N N . TYR A 1 196 ? -12.150 -12.657 16.765 1.00 82.69 196 TYR A N 1
ATOM 1562 C CA . TYR A 1 196 ? -11.793 -11.731 15.678 1.00 82.69 196 TYR A CA 1
ATOM 1563 C C . TYR A 1 196 ? -10.580 -10.851 16.022 1.00 82.69 196 TYR A C 1
ATOM 1565 O O . TYR A 1 196 ? -10.453 -9.740 15.504 1.00 82.69 196 TYR A O 1
ATOM 1573 N N . ARG A 1 197 ? -9.699 -11.312 16.921 1.00 88.12 197 ARG A N 1
ATOM 1574 C CA . ARG A 1 197 ? -8.575 -10.520 17.442 1.00 88.12 197 ARG A CA 1
ATOM 1575 C C . ARG A 1 197 ? -7.726 -9.926 16.313 1.00 88.12 197 ARG A C 1
ATOM 1577 O O . ARG A 1 197 ? -7.256 -10.641 15.428 1.00 88.12 197 ARG A O 1
ATOM 1584 N N . LEU A 1 198 ? -7.478 -8.617 16.390 1.00 85.62 198 LEU A N 1
ATOM 1585 C CA . LEU A 1 198 ? -6.771 -7.856 15.360 1.00 85.62 198 LEU A CA 1
ATOM 1586 C C . LEU A 1 198 ? -5.412 -8.460 14.976 1.00 85.62 198 LEU A C 1
ATOM 1588 O O . LEU A 1 198 ? -5.128 -8.561 13.785 1.00 85.62 198 LEU A O 1
ATOM 1592 N N . SER A 1 199 ? -4.581 -8.864 15.941 1.00 90.06 199 SER A N 1
ATOM 1593 C CA . SER A 1 199 ? -3.292 -9.510 15.653 1.00 90.06 199 SER A CA 1
ATOM 1594 C C . SER A 1 199 ? -3.423 -10.821 14.874 1.00 90.06 199 SER A C 1
ATOM 1596 O O . SER A 1 199 ? -2.613 -11.069 13.982 1.00 90.06 199 SER A O 1
ATOM 1598 N N . ASP A 1 200 ? -4.453 -11.623 15.148 1.00 91.25 200 ASP A N 1
ATOM 1599 C CA . ASP A 1 200 ? -4.672 -12.921 14.509 1.00 91.25 200 ASP A CA 1
ATOM 1600 C C . ASP A 1 200 ? -5.192 -12.752 13.071 1.00 91.25 200 ASP A C 1
ATOM 1602 O O . ASP A 1 200 ? -4.605 -13.305 12.138 1.00 91.25 200 ASP A O 1
ATOM 1606 N N . VAL A 1 201 ? -6.182 -11.873 12.863 1.00 90.88 201 VAL A N 1
ATOM 1607 C CA . VAL A 1 201 ? -6.700 -11.517 11.525 1.00 90.88 201 VAL A CA 1
ATOM 1608 C C . VAL A 1 201 ? -5.625 -10.820 10.673 1.00 90.88 201 VAL A C 1
ATOM 1610 O O . VAL A 1 201 ? -5.513 -11.069 9.471 1.00 90.88 201 VAL A O 1
ATOM 1613 N N . MET A 1 202 ? -4.784 -9.970 11.278 1.00 92.31 202 MET A N 1
ATOM 1614 C CA . MET A 1 202 ? -3.625 -9.375 10.598 1.00 92.31 202 MET A CA 1
ATOM 1615 C C . MET A 1 202 ? -2.579 -10.424 10.220 1.00 92.31 202 MET A C 1
ATOM 1617 O O . MET A 1 202 ? -2.032 -10.341 9.121 1.00 92.31 202 MET A O 1
ATOM 1621 N N . ARG A 1 203 ? -2.299 -11.403 11.091 1.00 93.88 203 ARG A N 1
ATOM 1622 C CA . ARG A 1 203 ? -1.333 -12.473 10.808 1.00 93.88 203 ARG A CA 1
ATOM 1623 C C . ARG A 1 203 ? -1.787 -13.305 9.615 1.00 93.88 203 ARG A C 1
ATOM 1625 O O . ARG A 1 203 ? -1.025 -13.420 8.663 1.00 93.88 203 ARG A O 1
ATOM 1632 N N . GLU A 1 204 ? -3.025 -13.802 9.629 1.00 93.12 204 GLU A N 1
ATOM 1633 C CA . GLU A 1 204 ? -3.612 -14.569 8.520 1.00 93.12 204 GLU A CA 1
ATOM 1634 C C . GLU A 1 204 ? -3.577 -13.772 7.206 1.00 93.12 204 GLU A C 1
ATOM 1636 O O . GLU A 1 204 ? -3.030 -14.232 6.205 1.00 93.12 204 GLU A O 1
ATOM 1641 N N . SER A 1 205 ? -4.066 -12.530 7.231 1.00 93.31 205 SER A N 1
ATOM 1642 C CA . SER A 1 205 ? -4.093 -11.631 6.072 1.00 93.31 205 SER A CA 1
ATOM 1643 C C . SER A 1 205 ? -2.700 -11.366 5.483 1.00 93.31 205 SER A C 1
ATOM 1645 O O . SER A 1 205 ? -2.577 -11.228 4.269 1.00 93.31 205 SER A O 1
ATOM 1647 N N . LEU A 1 206 ? -1.646 -11.297 6.306 1.00 94.00 206 LEU A N 1
ATOM 1648 C CA . LEU A 1 206 ? -0.267 -11.067 5.853 1.00 94.00 206 LEU A CA 1
ATOM 1649 C C . LEU A 1 206 ? 0.448 -12.338 5.352 1.00 94.00 206 LEU A C 1
ATOM 1651 O O . LEU A 1 206 ? 1.488 -12.211 4.707 1.00 94.00 206 LEU A O 1
ATOM 1655 N N . LEU A 1 207 ? -0.100 -13.543 5.573 1.00 94.44 207 LEU A N 1
ATOM 1656 C CA . LEU A 1 207 ? 0.414 -14.778 4.956 1.00 94.44 207 LEU A CA 1
ATOM 1657 C C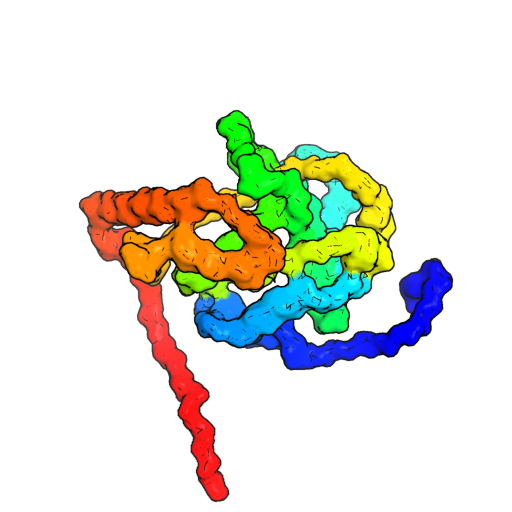 . LEU A 1 207 ? 0.162 -14.834 3.436 1.00 94.44 207 LEU A C 1
ATOM 1659 O O . LEU A 1 207 ? 0.822 -15.605 2.745 1.00 94.44 207 LEU A O 1
ATOM 1663 N N . GLU A 1 208 ? -0.738 -13.999 2.898 1.00 91.12 208 GLU A N 1
ATOM 1664 C CA . GLU A 1 208 ? -0.925 -13.828 1.447 1.00 91.12 208 GLU A CA 1
ATOM 1665 C C . GLU A 1 208 ? 0.285 -13.157 0.754 1.00 91.12 208 GLU A C 1
ATOM 1667 O O . GLU A 1 208 ? 0.376 -13.160 -0.485 1.00 91.12 208 GLU A O 1
ATOM 1672 N N . ASP A 1 209 ? 1.198 -12.539 1.518 1.00 94.31 209 ASP A N 1
ATOM 1673 C CA . ASP A 1 209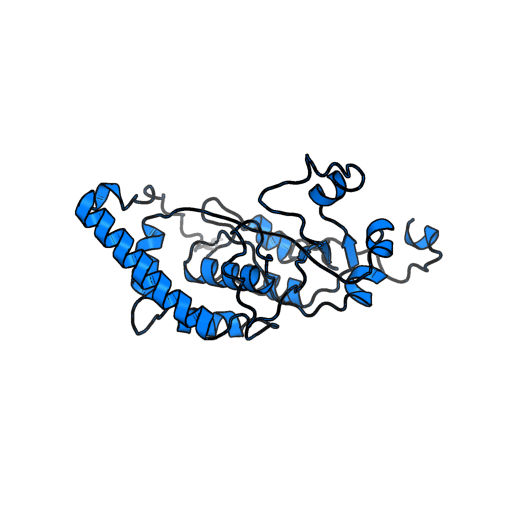 ? 2.312 -11.767 0.970 1.00 94.31 209 ASP A CA 1
ATOM 1674 C C . ASP A 1 209 ? 3.613 -12.555 0.761 1.00 94.31 209 ASP A C 1
ATOM 1676 O O . ASP A 1 209 ? 4.008 -13.383 1.577 1.00 94.31 209 ASP A O 1
ATOM 1680 N N . GLU A 1 210 ? 4.314 -12.267 -0.341 1.00 92.19 210 GLU A N 1
ATOM 1681 C CA . GLU A 1 210 ? 5.597 -12.904 -0.678 1.00 92.19 210 GLU A CA 1
ATOM 1682 C C . GLU A 1 210 ? 6.691 -12.577 0.344 1.00 92.19 210 GLU A C 1
ATOM 1684 O O . GLU A 1 210 ? 7.562 -13.401 0.610 1.00 92.19 210 GLU A O 1
ATOM 1689 N N . LEU A 1 211 ? 6.627 -11.393 0.961 1.00 91.44 211 LEU A N 1
ATOM 1690 C CA . LEU A 1 211 ? 7.576 -10.952 1.979 1.00 91.44 211 LEU A CA 1
ATOM 1691 C C . LEU A 1 211 ? 7.141 -11.346 3.403 1.00 91.44 211 LEU A C 1
ATOM 1693 O O . LEU A 1 211 ? 7.572 -10.717 4.375 1.00 91.44 211 LEU A O 1
ATOM 1697 N N . SER A 1 212 ? 6.296 -12.373 3.534 1.00 90.06 212 SER A N 1
ATOM 1698 C CA . SER A 1 212 ? 5.908 -12.962 4.816 1.00 90.06 212 SER A CA 1
ATOM 1699 C C . SER A 1 212 ? 7.114 -13.595 5.546 1.00 90.06 212 SER A C 1
ATOM 1701 O O . SER A 1 212 ? 7.919 -14.276 4.908 1.00 90.06 212 SER A O 1
ATOM 1703 N N . PRO A 1 213 ? 7.273 -13.403 6.873 1.00 92.25 213 PRO A N 1
ATOM 1704 C CA . PRO A 1 213 ? 6.434 -12.593 7.759 1.00 92.25 213 PRO A CA 1
ATOM 1705 C C . PRO A 1 213 ? 6.680 -11.088 7.566 1.00 92.25 213 PRO A C 1
ATOM 1707 O O . PRO A 1 213 ? 7.787 -10.588 7.769 1.00 92.25 213 PRO A O 1
ATOM 1710 N N . VAL A 1 214 ? 5.634 -10.336 7.208 1.00 91.19 214 VAL A N 1
ATOM 1711 C CA . VAL A 1 214 ? 5.747 -8.895 6.905 1.00 91.19 214 VAL A CA 1
ATOM 1712 C C . VAL A 1 214 ? 6.046 -8.082 8.174 1.00 91.19 214 VAL A C 1
ATOM 1714 O O . VAL A 1 214 ? 6.940 -7.225 8.175 1.00 91.19 214 VAL A O 1
ATOM 1717 N N . LEU A 1 215 ? 5.324 -8.392 9.257 1.00 90.56 215 LEU A N 1
ATOM 1718 C CA . LEU A 1 215 ? 5.492 -7.864 10.613 1.00 90.56 215 LEU A CA 1
ATOM 1719 C C . LEU A 1 215 ? 6.048 -8.948 11.549 1.00 90.56 215 LEU A C 1
ATOM 1721 O O . LEU A 1 215 ? 5.852 -10.136 11.311 1.00 90.56 215 LEU A O 1
ATOM 1725 N N . THR A 1 216 ? 6.699 -8.537 12.637 1.00 89.94 216 THR A N 1
ATOM 1726 C CA . THR A 1 216 ? 7.116 -9.440 13.724 1.00 89.94 216 THR A CA 1
ATOM 1727 C C . THR A 1 216 ? 6.029 -9.552 14.801 1.00 89.94 216 THR A C 1
ATOM 1729 O O . THR A 1 216 ? 5.214 -8.643 14.962 1.00 89.94 216 THR A O 1
ATOM 1732 N N . GLU A 1 217 ? 6.022 -10.636 15.584 1.00 91.62 217 GLU A N 1
ATOM 1733 C CA . GLU A 1 217 ? 5.034 -10.838 16.662 1.00 91.62 217 GLU A CA 1
ATOM 1734 C C . GLU A 1 217 ? 4.940 -9.672 17.673 1.00 91.62 217 GLU A C 1
ATOM 1736 O O . GLU A 1 217 ? 3.818 -9.275 17.994 1.00 91.62 217 GLU A O 1
ATOM 1741 N N . PRO A 1 218 ? 6.039 -9.019 18.117 1.00 91.19 218 PRO A N 1
ATOM 1742 C CA . PRO A 1 218 ? 5.946 -7.810 18.943 1.00 91.19 218 PRO A CA 1
ATOM 1743 C C . PRO A 1 218 ? 5.129 -6.674 18.307 1.00 91.19 218 PRO A C 1
ATOM 1745 O O . PRO A 1 218 ? 4.429 -5.957 19.023 1.00 91.19 218 PRO A O 1
ATOM 1748 N N . HIS A 1 219 ? 5.162 -6.531 16.975 1.00 87.56 219 HIS A N 1
ATOM 1749 C CA . HIS A 1 219 ? 4.337 -5.558 16.255 1.00 87.56 219 HIS A CA 1
ATOM 1750 C C . HIS A 1 219 ? 2.867 -5.983 16.199 1.00 87.56 219 HIS A C 1
ATOM 1752 O O . HIS A 1 219 ? 1.999 -5.141 16.418 1.00 87.56 219 HIS A O 1
ATOM 1758 N N . LEU A 1 220 ? 2.577 -7.268 15.963 1.00 88.81 220 LEU A N 1
ATOM 1759 C CA . LEU A 1 220 ? 1.207 -7.796 15.967 1.00 88.81 220 LEU A CA 1
ATOM 1760 C C . LEU A 1 220 ? 0.556 -7.630 17.351 1.00 88.81 220 LEU A C 1
ATOM 1762 O O . LEU A 1 220 ? -0.509 -7.027 17.460 1.00 88.81 220 LEU A O 1
ATOM 1766 N N . LEU A 1 221 ? 1.245 -8.023 18.426 1.00 89.69 221 LEU A N 1
ATOM 1767 C CA . LEU A 1 221 ? 0.794 -7.817 19.810 1.00 89.69 221 LEU A CA 1
ATOM 1768 C C . LEU A 1 221 ? 0.717 -6.325 20.201 1.00 89.69 221 LEU A C 1
ATOM 1770 O O . LEU A 1 221 ? -0.054 -5.934 21.083 1.00 89.69 221 LEU A O 1
ATOM 1774 N N . ALA A 1 222 ? 1.493 -5.454 19.546 1.00 83.88 222 ALA A N 1
ATOM 1775 C CA . ALA A 1 222 ? 1.355 -4.008 19.700 1.00 83.88 222 ALA A CA 1
ATOM 1776 C C . ALA A 1 222 ? 0.102 -3.441 19.013 1.00 83.88 222 ALA A C 1
ATOM 1778 O O . ALA A 1 222 ? -0.380 -2.403 19.470 1.00 83.88 222 ALA A O 1
ATOM 1779 N N . LEU A 1 223 ? -0.459 -4.094 17.985 1.00 83.12 223 LEU A N 1
ATOM 1780 C CA . LEU A 1 223 ? -1.750 -3.697 17.409 1.00 83.12 223 LEU A CA 1
ATOM 1781 C C . LEU A 1 223 ? -2.879 -3.902 18.421 1.00 83.12 223 LEU A C 1
ATOM 1783 O O . LEU A 1 223 ? -3.615 -2.954 18.677 1.00 83.12 223 LEU A O 1
ATOM 1787 N N . ASP A 1 224 ? -2.957 -5.067 19.072 1.00 85.69 224 ASP A N 1
ATOM 1788 C CA . ASP A 1 224 ? -3.967 -5.336 20.109 1.00 85.69 224 ASP A CA 1
ATOM 1789 C C . ASP A 1 224 ? -3.846 -4.352 21.284 1.00 85.69 224 ASP A C 1
ATOM 1791 O O . ASP A 1 224 ? -4.833 -3.765 21.730 1.00 85.69 224 ASP A O 1
ATOM 1795 N N . ARG A 1 225 ? -2.615 -4.099 21.755 1.00 87.44 225 ARG A N 1
ATOM 1796 C CA . ARG A 1 225 ? -2.354 -3.124 22.827 1.00 87.44 225 ARG A CA 1
ATOM 1797 C C . ARG A 1 225 ? -2.789 -1.709 22.433 1.00 87.44 225 ARG A C 1
ATOM 1799 O O . ARG A 1 225 ? -3.410 -1.016 23.235 1.00 87.44 225 ARG A O 1
ATOM 1806 N N . ARG A 1 226 ? -2.484 -1.275 21.204 1.00 78.94 226 ARG A N 1
ATOM 1807 C CA . ARG A 1 226 ? -2.906 0.035 20.673 1.00 78.94 226 ARG A CA 1
ATOM 1808 C C . ARG A 1 226 ? -4.421 0.103 20.478 1.00 78.94 226 ARG A C 1
ATOM 1810 O O . ARG A 1 226 ? -5.005 1.137 20.777 1.00 78.94 226 ARG A O 1
ATOM 1817 N N . LEU A 1 227 ? -5.063 -0.984 20.054 1.00 78.38 227 LEU A N 1
ATOM 1818 C CA . LEU A 1 227 ? -6.515 -1.082 19.908 1.00 78.38 227 LEU A CA 1
ATOM 1819 C C . LEU A 1 227 ? -7.231 -0.859 21.246 1.00 78.38 227 LEU A C 1
ATOM 1821 O O . LEU A 1 227 ? -8.130 -0.025 21.320 1.00 78.38 227 LEU A O 1
ATOM 1825 N N . GLN A 1 228 ? -6.783 -1.525 22.315 1.00 79.19 228 GLN A N 1
ATOM 1826 C CA . GLN A 1 228 ? -7.340 -1.327 23.659 1.00 79.19 228 GLN A CA 1
ATOM 1827 C C . GLN A 1 228 ? -7.147 0.114 24.160 1.00 79.19 228 GLN A C 1
ATOM 1829 O O . GLN A 1 228 ? -8.075 0.694 24.723 1.00 79.19 228 GLN A O 1
ATOM 1834 N N . ILE A 1 229 ? -5.990 0.735 23.889 1.00 73.38 229 ILE A N 1
ATOM 1835 C CA . ILE A 1 229 ? -5.760 2.158 24.193 1.00 73.38 229 ILE A CA 1
ATOM 1836 C C . ILE A 1 229 ? -6.756 3.045 23.429 1.00 73.38 229 ILE A C 1
ATOM 1838 O O . ILE A 1 229 ? -7.405 3.879 24.050 1.00 73.38 229 ILE A O 1
ATOM 1842 N N . ILE A 1 230 ? -6.942 2.841 22.119 1.00 70.94 230 ILE A N 1
ATOM 1843 C CA . ILE A 1 230 ? -7.886 3.625 21.300 1.00 70.94 230 ILE A CA 1
ATOM 1844 C C . ILE A 1 230 ? -9.319 3.496 21.833 1.00 70.94 230 ILE A C 1
ATOM 1846 O O . ILE A 1 230 ? -10.007 4.506 21.980 1.00 70.94 230 ILE A O 1
ATOM 1850 N N . LEU A 1 231 ? -9.769 2.280 22.160 1.00 73.06 231 LEU A N 1
ATOM 1851 C CA . LEU A 1 231 ? -11.109 2.048 22.706 1.00 73.06 231 LEU A CA 1
ATOM 1852 C C . LEU A 1 231 ? -11.288 2.713 24.081 1.00 73.06 231 LEU A C 1
ATOM 1854 O O . LEU A 1 231 ? -12.321 3.337 24.319 1.00 73.06 231 LEU A O 1
ATOM 1858 N N . GLN A 1 232 ? -10.276 2.658 24.952 1.00 70.94 232 GLN A N 1
ATOM 1859 C CA . GLN A 1 232 ? -10.307 3.319 26.260 1.00 70.94 232 GLN A CA 1
ATOM 1860 C C . GLN A 1 232 ? -10.244 4.855 26.149 1.00 70.94 232 GLN A C 1
ATOM 1862 O O . GLN A 1 232 ? -10.931 5.544 26.903 1.00 70.94 232 GLN A O 1
ATOM 1867 N N . THR A 1 233 ? -9.493 5.409 25.190 1.00 68.00 233 THR A N 1
ATOM 1868 C CA . THR A 1 233 ? -9.502 6.850 24.881 1.00 68.00 233 THR A CA 1
ATOM 1869 C C . THR A 1 233 ? -10.876 7.293 24.389 1.00 68.00 233 THR A C 1
ATOM 1871 O O . THR A 1 233 ? -11.422 8.259 24.914 1.00 68.00 233 THR A O 1
ATOM 1874 N N . VAL A 1 234 ? -11.478 6.572 23.434 1.00 67.19 234 VAL A N 1
ATOM 1875 C CA . VAL A 1 234 ? -12.822 6.904 22.933 1.00 67.19 234 VAL A CA 1
ATOM 1876 C C . VAL A 1 234 ? -13.870 6.787 24.040 1.00 67.19 234 VAL A C 1
ATOM 1878 O O . VAL A 1 234 ? -14.720 7.669 24.142 1.00 67.19 234 VAL A O 1
ATOM 1881 N N . LYS A 1 235 ? -13.784 5.771 24.910 1.00 70.62 235 LYS A N 1
ATOM 1882 C CA . LYS A 1 235 ? -14.640 5.656 26.098 1.00 70.62 235 LYS A CA 1
ATOM 1883 C C . LYS A 1 235 ? -14.534 6.901 26.989 1.00 70.62 235 LYS A C 1
ATOM 1885 O O . LYS A 1 235 ? -15.559 7.511 27.270 1.00 70.62 235 LYS A O 1
ATOM 1890 N N . GLY A 1 236 ? -13.319 7.324 27.346 1.00 63.12 236 GLY A N 1
ATOM 1891 C CA . GLY A 1 236 ? -13.105 8.533 28.151 1.00 63.12 236 GLY A CA 1
ATOM 1892 C C . GLY A 1 236 ? -13.634 9.809 27.484 1.00 63.12 236 GLY A C 1
ATOM 1893 O O . GLY A 1 236 ? -14.238 10.648 28.147 1.00 63.12 236 GLY A O 1
ATOM 1894 N N . CYS A 1 237 ? -13.494 9.942 26.160 1.00 56.66 237 CYS A N 1
ATOM 1895 C CA . CYS A 1 237 ? -14.102 11.048 25.415 1.00 56.66 237 CYS A CA 1
ATOM 1896 C C . CYS A 1 237 ? -15.640 11.003 25.456 1.00 56.66 237 CYS A C 1
ATOM 1898 O O . CYS A 1 237 ? -16.270 12.044 25.618 1.00 56.66 237 CYS A O 1
ATOM 1900 N N . VAL A 1 238 ? -16.256 9.823 25.315 1.00 69.50 238 VAL A N 1
ATOM 1901 C CA . VAL A 1 238 ? -17.719 9.649 25.390 1.00 69.50 238 VAL A CA 1
ATOM 1902 C C . VAL A 1 238 ? -18.241 9.969 26.794 1.00 69.50 238 VAL A C 1
ATOM 1904 O O . VAL A 1 238 ? -19.262 10.642 26.916 1.00 69.50 238 VAL A O 1
ATOM 1907 N N . GLU A 1 239 ? -17.518 9.563 27.839 1.00 74.31 239 GLU A N 1
ATOM 1908 C CA . GLU A 1 239 ? -17.821 9.890 29.239 1.00 74.31 239 GLU A CA 1
ATOM 1909 C C . GLU A 1 239 ? -17.692 11.401 29.526 1.00 74.31 239 GLU A C 1
ATOM 1911 O O . GLU A 1 239 ? -18.502 11.950 30.270 1.00 74.31 239 GLU A O 1
ATOM 1916 N N . ALA A 1 240 ? -16.730 12.094 28.904 1.00 66.50 240 ALA A N 1
ATOM 1917 C CA . ALA A 1 240 ? -16.476 13.524 29.123 1.00 66.50 240 ALA A CA 1
ATOM 1918 C C . ALA A 1 240 ? -17.304 14.484 28.241 1.00 66.50 240 ALA A C 1
ATOM 1920 O O . ALA A 1 240 ? -17.501 15.642 28.616 1.00 66.50 240 ALA A O 1
ATOM 1921 N N . HIS A 1 241 ? -17.744 14.053 27.054 1.00 67.38 241 HIS A N 1
ATOM 1922 C CA . HIS A 1 241 ? -18.354 14.934 26.040 1.00 67.38 241 HIS A CA 1
ATOM 1923 C C . HIS A 1 241 ? -19.707 14.445 25.503 1.00 67.38 241 HIS A C 1
ATOM 1925 O O . HIS A 1 241 ? -20.348 15.154 24.726 1.00 67.38 241 HIS A O 1
ATOM 1931 N N . GLY A 1 242 ? -20.155 13.255 25.911 1.00 70.00 242 GLY A N 1
ATOM 1932 C CA . GLY A 1 242 ? -21.381 12.627 25.429 1.00 70.00 242 GLY A CA 1
ATOM 1933 C C . GLY A 1 242 ? -21.210 11.937 24.072 1.00 70.00 242 GLY A C 1
ATOM 1934 O O . GLY A 1 242 ? -20.519 12.415 23.170 1.00 70.00 242 GLY A O 1
ATOM 1935 N N . GLU A 1 243 ? -21.887 10.800 23.907 1.00 73.94 243 GLU A N 1
ATOM 1936 C CA . GLU A 1 243 ? -21.733 9.922 22.740 1.00 73.94 243 GLU A CA 1
ATOM 1937 C C . GLU A 1 243 ? -21.953 10.648 21.402 1.00 73.94 243 GLU A C 1
ATOM 1939 O O . GLU A 1 243 ? -21.151 10.516 20.480 1.00 73.94 243 GLU A O 1
ATOM 1944 N N . GLN A 1 244 ? -23.000 11.473 21.316 1.00 72.69 244 GLN A N 1
ATOM 1945 C CA . GLN A 1 244 ? -23.388 12.171 20.083 1.00 72.69 244 GLN A CA 1
ATOM 1946 C C . GLN A 1 244 ? -22.385 13.258 19.647 1.00 72.69 244 GLN A C 1
ATOM 1948 O O . GLN A 1 244 ? -22.394 13.657 18.486 1.00 72.69 244 GLN A O 1
ATOM 1953 N N . SER A 1 245 ? -21.518 13.721 20.555 1.00 63.59 245 SER A N 1
ATOM 1954 C CA . SER A 1 245 ? -20.457 14.697 20.266 1.00 63.59 245 SER A CA 1
ATOM 1955 C C . SER A 1 245 ? -19.210 14.022 19.678 1.00 63.59 245 SER A C 1
ATOM 1957 O O . SER A 1 245 ? -18.594 14.521 18.739 1.00 63.59 245 SER A O 1
ATOM 1959 N N . VAL A 1 246 ? -18.860 12.842 20.200 1.00 56.12 246 VAL A N 1
ATOM 1960 C CA . VAL A 1 246 ? -17.643 12.097 19.829 1.00 56.12 246 VAL A CA 1
ATOM 1961 C C . VAL A 1 246 ? -17.872 11.182 18.625 1.00 56.12 246 VAL A C 1
ATOM 1963 O O . VAL A 1 246 ? -17.002 11.027 17.767 1.00 56.12 246 VAL A O 1
ATOM 1966 N N . ILE A 1 247 ? -19.043 10.548 18.547 1.00 72.31 247 ILE A N 1
ATOM 1967 C CA . ILE A 1 247 ? -19.331 9.479 17.591 1.00 72.31 247 ILE A CA 1
ATOM 1968 C C . ILE A 1 247 ? -20.071 10.050 16.372 1.00 72.31 247 ILE A C 1
ATOM 1970 O O . ILE A 1 247 ? -21.259 9.800 16.149 1.00 72.31 247 ILE A O 1
ATOM 1974 N N . ALA A 1 248 ? -19.329 10.803 15.554 1.00 69.12 248 ALA A N 1
ATOM 1975 C CA . ALA A 1 248 ? -19.807 11.391 14.302 1.00 69.12 248 ALA A CA 1
ATOM 1976 C C . ALA A 1 248 ? -20.356 10.316 13.344 1.00 69.12 248 ALA A C 1
ATOM 1978 O O . ALA A 1 248 ? -19.594 9.585 12.701 1.00 69.12 248 ALA A O 1
ATOM 1979 N N . SER A 1 249 ? -21.686 10.212 13.271 1.00 61.91 249 SER A N 1
ATOM 1980 C CA . SER A 1 249 ? -22.383 9.279 12.380 1.00 61.91 249 SER A CA 1
ATOM 1981 C C . SER A 1 249 ? -22.131 9.651 10.921 1.00 61.91 249 SER A C 1
ATOM 1983 O O . SER A 1 249 ? -22.217 10.824 10.560 1.00 61.91 249 SER A O 1
ATOM 1985 N N . ASP A 1 250 ? -21.821 8.663 10.077 1.00 57.66 250 ASP A N 1
ATOM 1986 C CA . ASP A 1 250 ? -21.752 8.904 8.636 1.00 57.66 250 ASP A CA 1
ATOM 1987 C C . ASP A 1 250 ? -23.147 9.357 8.138 1.00 57.66 250 ASP A C 1
ATOM 1989 O O . ASP A 1 250 ? -24.160 8.830 8.613 1.00 57.66 250 ASP A O 1
ATOM 1993 N N . PRO A 1 251 ? -23.231 10.347 7.226 1.00 51.19 251 PRO A N 1
ATOM 1994 C CA . PRO A 1 251 ? -24.510 10.830 6.712 1.00 51.19 251 PRO A CA 1
ATOM 1995 C C . PRO A 1 251 ? -25.259 9.685 6.026 1.00 51.19 251 PRO A C 1
ATOM 1997 O O . PRO A 1 251 ? -24.638 8.873 5.337 1.00 51.19 251 PRO A O 1
ATOM 2000 N N . ALA A 1 252 ? -26.580 9.623 6.224 1.00 40.72 252 ALA A N 1
ATOM 2001 C CA . ALA A 1 252 ? -27.417 8.532 5.732 1.00 40.72 252 ALA A CA 1
ATOM 2002 C C . ALA A 1 252 ? -27.252 8.360 4.214 1.00 40.72 252 ALA A C 1
ATOM 2004 O O . ALA A 1 252 ? -27.710 9.185 3.425 1.00 40.72 252 ALA A O 1
ATOM 2005 N N . GLY A 1 253 ? -26.544 7.301 3.820 1.00 42.47 253 GLY A N 1
ATOM 2006 C CA . GLY A 1 253 ? -26.283 6.999 2.422 1.00 42.47 253 GLY A CA 1
ATOM 2007 C C . GLY A 1 253 ? -27.537 6.459 1.753 1.00 42.47 253 GLY A C 1
ATOM 2008 O O . GLY A 1 253 ? -28.129 5.497 2.239 1.00 42.47 253 GLY A O 1
ATOM 2009 N N . GLU A 1 254 ? -27.906 7.052 0.620 1.00 38.28 254 GLU A N 1
ATOM 2010 C CA . GLU A 1 254 ? -28.887 6.476 -0.297 1.00 38.28 254 GLU A CA 1
ATOM 2011 C C . GLU A 1 254 ? -28.477 5.035 -0.626 1.00 38.28 254 GLU A C 1
ATOM 2013 O O . GLU A 1 254 ? -27.328 4.768 -0.994 1.00 38.28 254 GLU A O 1
ATOM 2018 N N . SER A 1 255 ? -29.408 4.095 -0.473 1.00 35.03 255 SER A N 1
ATOM 2019 C CA . SER A 1 255 ? -29.180 2.697 -0.822 1.00 35.03 255 SER A CA 1
ATOM 2020 C C . SER A 1 255 ? -28.881 2.589 -2.316 1.00 35.03 255 SER A C 1
ATOM 2022 O O . SER A 1 255 ? -29.765 2.841 -3.137 1.00 35.03 255 SER A O 1
ATOM 2024 N N . ALA A 1 256 ? -27.651 2.205 -2.669 1.00 38.16 256 ALA A N 1
ATOM 2025 C CA . ALA A 1 256 ? -27.308 1.913 -4.055 1.00 38.16 256 ALA A CA 1
ATOM 2026 C C . ALA A 1 256 ? -28.255 0.816 -4.584 1.00 38.16 256 ALA A C 1
ATOM 2028 O O . ALA A 1 256 ? -28.425 -0.197 -3.898 1.00 38.16 256 ALA A O 1
ATOM 2029 N N . PRO A 1 257 ? -28.895 1.009 -5.752 1.00 36.62 257 PRO A N 1
ATOM 2030 C CA . PRO A 1 257 ? -29.844 0.039 -6.276 1.00 36.62 257 PRO A CA 1
ATOM 2031 C C . PRO A 1 257 ? -29.134 -1.278 -6.598 1.00 36.62 257 PRO A C 1
ATOM 2033 O O . PRO A 1 257 ? -28.045 -1.285 -7.173 1.00 36.62 257 PRO A O 1
ATOM 2036 N N . ASP A 1 258 ? -29.769 -2.388 -6.229 1.00 36.78 258 ASP A N 1
ATOM 2037 C CA . ASP A 1 258 ? -29.254 -3.733 -6.464 1.00 36.78 258 ASP A CA 1
ATOM 2038 C C . ASP A 1 258 ? -29.202 -4.022 -7.975 1.00 36.78 258 ASP A C 1
ATOM 2040 O O . ASP A 1 258 ? -30.231 -4.214 -8.629 1.00 36.78 258 ASP A O 1
ATOM 2044 N N . SER A 1 259 ? -27.998 -4.014 -8.556 1.00 48.31 259 SER A N 1
ATOM 2045 C CA . SER A 1 259 ? -27.755 -4.253 -9.984 1.00 48.31 259 SER A CA 1
ATOM 2046 C C . SER A 1 259 ? -27.831 -5.754 -10.303 1.00 48.31 259 SER A C 1
ATOM 2048 O O . SER A 1 259 ? -26.860 -6.362 -10.754 1.00 48.31 259 SER A O 1
ATOM 2050 N N . GLY A 1 260 ? -28.988 -6.351 -10.000 1.00 42.44 260 GLY A N 1
ATOM 2051 C CA . GLY A 1 260 ? -29.153 -7.783 -9.746 1.00 42.44 260 GLY A CA 1
ATOM 2052 C C . GLY A 1 260 ? -30.282 -8.484 -10.510 1.00 42.44 260 GLY A C 1
ATOM 2053 O O . GLY A 1 260 ? -30.724 -9.538 -10.060 1.00 42.44 260 GLY A O 1
ATOM 2054 N N . ARG A 1 261 ? -30.772 -7.947 -11.644 1.00 37.59 261 ARG A N 1
ATOM 2055 C CA . ARG A 1 261 ? -31.637 -8.692 -12.595 1.00 37.59 261 ARG A CA 1
ATOM 2056 C C . ARG A 1 261 ? -31.736 -8.035 -13.977 1.00 37.59 261 ARG A C 1
ATOM 2058 O O . ARG A 1 261 ? -32.549 -7.143 -14.199 1.00 37.59 261 ARG A O 1
ATOM 2065 N N . ALA A 1 262 ? -30.968 -8.553 -14.932 1.00 39.53 262 ALA A N 1
ATOM 2066 C CA . ALA A 1 262 ? -31.307 -8.439 -16.347 1.00 39.53 262 ALA A CA 1
ATOM 2067 C C . ALA A 1 262 ? -32.224 -9.619 -16.712 1.00 39.53 262 ALA A C 1
ATOM 2069 O O . ALA A 1 262 ? -31.748 -10.733 -16.921 1.00 39.53 262 ALA A O 1
ATOM 2070 N N . ASN A 1 263 ? -33.540 -9.394 -16.742 1.00 35.03 263 ASN A N 1
ATOM 2071 C CA . ASN A 1 263 ? -34.475 -10.376 -17.290 1.00 35.03 263 ASN A CA 1
ATOM 2072 C C . ASN A 1 263 ? -34.444 -10.288 -18.827 1.00 35.03 263 ASN A C 1
ATOM 2074 O O . ASN A 1 263 ? -34.699 -9.203 -19.352 1.00 35.03 263 ASN A O 1
ATOM 2078 N N . PRO A 1 264 ? -34.197 -11.385 -19.561 1.00 46.53 264 PRO A N 1
ATOM 2079 C CA . PRO A 1 264 ? -34.466 -11.422 -20.990 1.00 46.53 264 PRO A CA 1
ATOM 2080 C C . PRO A 1 264 ? -35.978 -11.564 -21.217 1.00 46.53 264 PRO A C 1
ATOM 2082 O O . PRO A 1 264 ? -36.605 -12.491 -20.703 1.00 46.53 264 PRO A O 1
ATOM 2085 N N . THR A 1 265 ? -36.561 -10.664 -22.004 1.00 42.47 265 THR A N 1
ATOM 2086 C CA . THR A 1 265 ? -37.936 -10.782 -22.509 1.00 42.47 265 THR A CA 1
ATOM 2087 C C . THR A 1 265 ? -37.951 -10.502 -24.003 1.00 42.47 265 THR A C 1
ATOM 2089 O O . THR A 1 265 ? -37.418 -9.477 -24.419 1.00 42.47 265 THR A O 1
ATOM 2092 N N . SER A 1 266 ? -38.552 -11.452 -24.726 1.00 39.50 266 SER A N 1
ATOM 2093 C CA . SER A 1 266 ? -38.851 -11.554 -26.163 1.00 39.50 266 SER A CA 1
ATOM 2094 C C . SER A 1 266 ? -38.775 -10.281 -27.009 1.00 39.50 266 SER A C 1
ATOM 2096 O O . SER A 1 266 ? -39.570 -9.358 -26.729 1.00 39.50 266 SER A O 1
#